Protein AF-0000000084684435 (afdb_homodimer)

InterPro domains:
  IPR021362 Protein of unknown function DUF2834 [PF11196] (11-107)

Foldseek 3Di:
DCPDLVVLLVVLVVQLVCQQVVVVVVVVVVCVVVVHDDPVVVVCVQPVDDVSVVVVVVQVVVLVVCLVVLVVVCVVLVPPPSVVLVVCCVPGRVSNSVSVSVSVVSVSCVVVVVD/DCPDLVVLLVVLVVQLVCQQVVVVVVVVVVCVVVVHDDPVVVVCVQPVDDVSVVVVVVQVVVLVVCLVVLVVVCVVLVPPPSVVLVVCCVPGRVSNSVSVSVSVVSVSCVVVVVD

Structure (mmCIF, N/CA/C/O backbone):
data_AF-0000000084684435-model_v1
#
loop_
_entity.id
_entity.type
_entity.pdbx_description
1 polymer 'DUF2834 domain-containing protein'
#
loop_
_atom_site.group_PDB
_atom_site.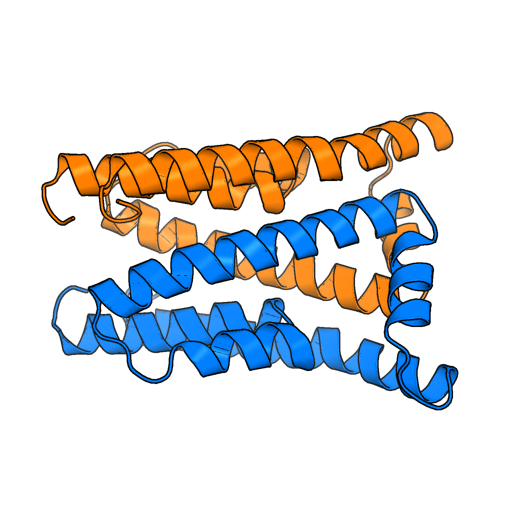id
_atom_site.type_symbol
_atom_site.label_atom_id
_atom_site.label_alt_id
_atom_site.label_comp_id
_atom_site.label_asym_id
_atom_site.label_entity_id
_atom_site.label_seq_id
_atom_site.pdbx_PDB_ins_code
_atom_site.Cartn_x
_atom_site.Cartn_y
_atom_site.Cartn_z
_atom_site.occupancy
_atom_site.B_iso_or_equiv
_atom_site.auth_seq_id
_atom_site.auth_comp_id
_atom_site.auth_asym_id
_atom_site.auth_atom_id
_atom_site.pdbx_PDB_model_num
ATOM 1 N N . MET A 1 1 ? -4.707 21.953 -12.039 1 43.91 1 MET A N 1
ATOM 2 C CA . MET A 1 1 ? -6.02 21.312 -12.062 1 43.91 1 MET A CA 1
ATOM 3 C C . MET A 1 1 ? -6.031 20.047 -11.211 1 43.91 1 MET A C 1
ATOM 5 O O . MET A 1 1 ? -7.031 19.75 -10.562 1 43.91 1 MET A O 1
ATOM 9 N N . LEU A 1 2 ? -5.02 19.047 -11.219 1 55.34 2 LEU A N 1
ATOM 10 C CA . LEU A 1 2 ? -4.809 18.062 -10.164 1 55.34 2 LEU A CA 1
ATOM 11 C C . LEU A 1 2 ? -4.641 18.75 -8.812 1 55.34 2 LEU A C 1
ATOM 13 O O . LEU A 1 2 ? -4.527 18.078 -7.785 1 55.34 2 LEU A O 1
ATOM 17 N N . ASN A 1 3 ? -4.922 20 -8.984 1 68.81 3 ASN A N 1
ATOM 18 C CA . ASN A 1 3 ? -4.484 20.781 -7.836 1 68.81 3 ASN A CA 1
ATOM 19 C C . ASN A 1 3 ? -5.637 21.062 -6.871 1 68.81 3 ASN A C 1
ATOM 21 O O . ASN A 1 3 ? -5.41 21.406 -5.711 1 68.81 3 ASN A O 1
ATOM 25 N N . SER A 1 4 ? -6.715 20.75 -7.305 1 85.38 4 SER A N 1
ATOM 26 C CA . SER A 1 4 ? -7.809 21.016 -6.379 1 85.38 4 SER A CA 1
ATOM 27 C C . SER A 1 4 ? -8.148 19.781 -5.555 1 85.38 4 SER A C 1
ATOM 29 O O . SER A 1 4 ? -7.871 18.656 -5.973 1 85.38 4 SER A O 1
ATOM 31 N N . SER A 1 5 ? -8.664 20 -4.43 1 92.12 5 SER A N 1
ATOM 32 C CA . SER A 1 5 ? -9.117 18.906 -3.562 1 92.12 5 SER A CA 1
ATOM 33 C C . SER A 1 5 ? -10.078 17.984 -4.293 1 92.12 5 SER A C 1
ATOM 35 O O . SER A 1 5 ? -10.023 16.766 -4.117 1 92.12 5 SER A O 1
ATOM 37 N N . LYS A 1 6 ? -10.883 18.531 -5.16 1 94.06 6 LYS A N 1
ATOM 38 C CA . LYS A 1 6 ? -11.844 17.734 -5.926 1 94.06 6 LYS A CA 1
ATOM 39 C C . LYS A 1 6 ? -11.133 16.797 -6.895 1 94.06 6 LYS A C 1
ATOM 41 O O . LYS A 1 6 ? -11.516 15.633 -7.039 1 94.06 6 LYS A O 1
ATOM 46 N N . SER A 1 7 ? -10.219 17.266 -7.57 1 96.25 7 SER A N 1
ATOM 47 C CA . SER A 1 7 ? -9.445 16.453 -8.5 1 96.25 7 SER A CA 1
ATOM 48 C C . SER A 1 7 ? -8.75 15.297 -7.785 1 96.25 7 SER A C 1
ATOM 50 O O . SER A 1 7 ? -8.727 14.172 -8.289 1 96.25 7 SER A O 1
ATOM 52 N N . ARG A 1 8 ? -8.18 15.586 -6.656 1 97 8 ARG A N 1
ATOM 53 C CA . ARG A 1 8 ? -7.516 14.547 -5.879 1 97 8 ARG A CA 1
ATOM 54 C C . ARG A 1 8 ? -8.516 13.477 -5.441 1 97 8 ARG A C 1
ATOM 56 O O . ARG A 1 8 ? -8.211 12.281 -5.484 1 97 8 ARG A O 1
ATOM 63 N N . GLN A 1 9 ? -9.68 13.859 -5.07 1 97.56 9 GLN A N 1
ATOM 64 C CA . GLN A 1 9 ? -10.727 12.922 -4.664 1 97.56 9 GLN A CA 1
ATOM 65 C C . GLN A 1 9 ? -11.133 12.016 -5.82 1 97.56 9 GLN A C 1
ATOM 67 O O . GLN A 1 9 ? -11.32 10.812 -5.633 1 97.56 9 GLN A O 1
ATOM 72 N N . ILE A 1 10 ? -11.289 12.578 -6.98 1 98.19 10 ILE A N 1
ATOM 73 C CA . ILE A 1 10 ? -11.664 11.812 -8.164 1 98.19 10 ILE A CA 1
ATOM 74 C C . ILE A 1 10 ? -10.578 10.789 -8.484 1 98.19 10 ILE A C 1
ATOM 76 O O . ILE A 1 10 ? -10.875 9.648 -8.828 1 98.19 10 ILE A O 1
ATOM 80 N N . ILE A 1 11 ? -9.344 11.203 -8.375 1 98.44 11 ILE A N 1
ATOM 81 C CA . ILE A 1 11 ? -8.211 10.32 -8.648 1 98.44 11 ILE A CA 1
ATOM 82 C C . ILE A 1 11 ? -8.234 9.133 -7.68 1 98.44 11 ILE A C 1
ATOM 84 O O . ILE A 1 11 ? -8.102 7.984 -8.094 1 98.44 11 ILE A O 1
ATOM 88 N N . TYR A 1 12 ? -8.438 9.367 -6.379 1 98.69 12 TYR A N 1
ATOM 89 C CA . TYR A 1 12 ? -8.492 8.289 -5.398 1 98.69 12 TYR A CA 1
ATOM 90 C C . TYR A 1 12 ? -9.695 7.391 -5.637 1 98.69 12 TYR A C 1
ATOM 92 O O . TYR A 1 12 ? -9.625 6.176 -5.445 1 98.69 12 TYR A O 1
ATOM 100 N N . ALA A 1 13 ? -10.836 7.988 -6.086 1 98.75 13 ALA A N 1
ATOM 101 C CA . ALA A 1 13 ? -12.016 7.195 -6.422 1 98.75 13 ALA A CA 1
ATOM 102 C C . ALA A 1 13 ? -11.734 6.262 -7.598 1 98.75 13 ALA A C 1
ATOM 104 O O . ALA A 1 13 ? -12.195 5.121 -7.613 1 98.75 13 ALA A O 1
ATOM 105 N N . LEU A 1 14 ? -11.031 6.742 -8.562 1 98.81 14 LEU A N 1
ATOM 106 C CA . LEU A 1 14 ? -10.68 5.934 -9.727 1 98.81 14 LEU A CA 1
ATOM 107 C C . LEU A 1 14 ? -9.758 4.785 -9.328 1 98.81 14 LEU A C 1
ATOM 109 O O . LEU A 1 14 ? -9.906 3.664 -9.82 1 98.81 14 LEU A O 1
ATOM 113 N N . PHE A 1 15 ? -8.789 5.039 -8.461 1 98.88 15 PHE A N 1
ATOM 114 C CA . PHE A 1 15 ? -7.922 3.971 -7.969 1 98.88 15 PHE A CA 1
ATOM 115 C C . PHE A 1 15 ? -8.727 2.947 -7.176 1 98.88 15 PHE A C 1
ATOM 117 O O . PHE A 1 15 ? -8.461 1.745 -7.258 1 98.88 15 PHE A O 1
ATOM 124 N N . ALA A 1 16 ? -9.719 3.441 -6.344 1 98.88 16 ALA A N 1
ATOM 125 C CA . ALA A 1 16 ? -10.57 2.529 -5.586 1 98.88 16 ALA A CA 1
ATOM 126 C C . ALA A 1 16 ? -11.352 1.606 -6.512 1 98.88 16 ALA A C 1
ATOM 128 O O . ALA A 1 16 ? -11.422 0.398 -6.281 1 98.88 16 ALA A O 1
ATOM 129 N N . LEU A 1 17 ? -11.883 2.197 -7.547 1 98.88 17 LEU A N 1
ATOM 130 C CA . LEU A 1 17 ? -12.633 1.429 -8.531 1 98.88 17 LEU A CA 1
ATOM 131 C C . LEU A 1 17 ? -11.734 0.408 -9.227 1 98.88 17 LEU A C 1
ATOM 133 O O . LEU A 1 17 ? -12.133 -0.747 -9.406 1 98.88 17 LEU A O 1
ATOM 137 N N . ALA A 1 18 ? -10.586 0.834 -9.656 1 98.88 18 ALA A N 1
ATOM 138 C CA . ALA A 1 18 ? -9.625 -0.079 -10.273 1 98.88 18 ALA A CA 1
ATOM 139 C C . ALA A 1 18 ? -9.242 -1.202 -9.32 1 98.88 18 ALA A C 1
ATOM 141 O O . ALA A 1 18 ? -9.188 -2.371 -9.711 1 98.88 18 ALA A O 1
ATOM 142 N N . GLY A 1 19 ? -8.984 -0.848 -8.055 1 98.81 19 GLY A N 1
ATOM 143 C CA . GLY A 1 19 ? -8.562 -1.821 -7.059 1 98.81 19 GLY A CA 1
ATOM 144 C C . GLY A 1 19 ? -9.586 -2.914 -6.824 1 98.81 19 GLY A C 1
ATOM 145 O O . GLY A 1 19 ? -9.25 -4.098 -6.812 1 98.81 19 GLY A O 1
ATOM 146 N N . VAL A 1 20 ? -10.812 -2.549 -6.656 1 98.69 20 VAL A N 1
ATOM 147 C CA . VAL A 1 20 ? -11.836 -3.539 -6.355 1 98.69 20 VAL A CA 1
ATOM 148 C C . VAL A 1 20 ? -12.125 -4.375 -7.602 1 98.69 20 VAL A C 1
ATOM 150 O O . VAL A 1 20 ? -12.305 -5.594 -7.512 1 98.69 20 VAL A O 1
ATOM 153 N N . THR A 1 21 ? -12.125 -3.812 -8.75 1 98.69 21 THR A N 1
ATOM 154 C CA . THR A 1 21 ? -12.484 -4.523 -9.977 1 98.69 21 THR A CA 1
ATOM 155 C C . THR A 1 21 ? -11.375 -5.496 -10.375 1 98.69 21 THR A C 1
ATOM 157 O O . THR A 1 21 ? -11.641 -6.668 -10.648 1 98.69 21 THR A O 1
ATOM 160 N N . LEU A 1 22 ? -10.141 -5.012 -10.398 1 98.56 22 LEU A N 1
ATOM 161 C CA . LEU A 1 22 ? -9.023 -5.809 -10.891 1 98.56 22 LEU A CA 1
ATOM 162 C C . LEU A 1 22 ? -8.719 -6.969 -9.945 1 98.56 22 LEU A C 1
ATO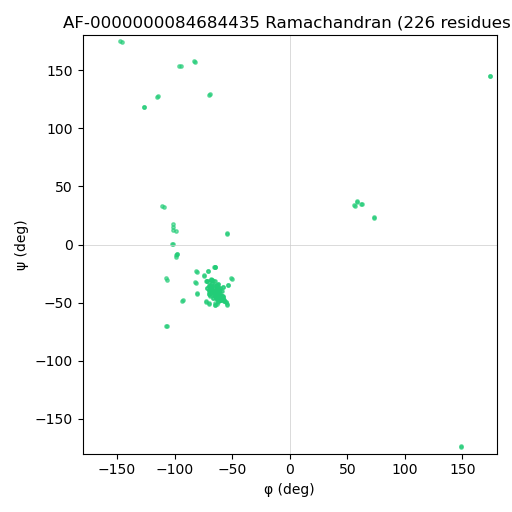M 164 O O . LEU A 1 22 ? -8.367 -8.062 -10.391 1 98.56 22 LEU A O 1
ATOM 168 N N . THR A 1 23 ? -8.828 -6.766 -8.664 1 98.56 23 THR A N 1
ATOM 169 C CA . THR A 1 23 ? -8.547 -7.828 -7.711 1 98.56 23 THR A CA 1
ATOM 170 C C . THR A 1 23 ? -9.734 -8.781 -7.586 1 98.56 23 THR A C 1
ATOM 172 O O . THR A 1 23 ? -9.555 -10 -7.555 1 98.56 23 THR A O 1
ATOM 175 N N . SER A 1 24 ? -10.977 -8.211 -7.547 1 98.19 24 SER A N 1
ATOM 176 C CA . SER A 1 24 ? -12.156 -9.039 -7.336 1 98.19 24 SER A CA 1
ATOM 177 C C . SER A 1 24 ? -12.414 -9.945 -8.539 1 98.19 24 SER A C 1
ATOM 179 O O . SER A 1 24 ? -12.93 -11.055 -8.383 1 98.19 24 SER A O 1
ATOM 181 N N . TYR A 1 25 ? -12.039 -9.484 -9.727 1 98.5 25 TYR A N 1
ATOM 182 C CA . TYR A 1 25 ? -12.172 -10.352 -10.891 1 98.5 25 TYR A CA 1
ATOM 183 C C . TYR A 1 25 ? -11.453 -11.672 -10.672 1 98.5 25 TYR A C 1
ATOM 185 O O . TYR A 1 25 ? -12.055 -12.742 -10.805 1 98.5 25 TYR A O 1
ATOM 193 N N . PHE A 1 26 ? -10.242 -11.656 -10.281 1 98.56 26 PHE A N 1
ATOM 194 C CA . PHE A 1 26 ? -9.445 -12.867 -10.109 1 98.56 26 PHE A CA 1
ATOM 195 C C . PHE A 1 26 ? -9.898 -13.648 -8.883 1 98.56 26 PHE A C 1
ATOM 197 O O . PHE A 1 26 ? -9.82 -14.875 -8.859 1 98.56 26 PHE A O 1
ATOM 204 N N . ASN A 1 27 ? -10.398 -12.93 -7.848 1 98.12 27 ASN A N 1
ATOM 205 C CA . ASN A 1 27 ? -10.914 -13.625 -6.676 1 98.12 27 ASN A CA 1
ATOM 206 C C . ASN A 1 27 ? -12.172 -14.422 -7.008 1 98.12 27 ASN A C 1
ATOM 208 O O . ASN A 1 27 ? -12.375 -15.516 -6.484 1 98.12 27 ASN A O 1
ATOM 212 N N . ILE A 1 28 ? -13 -13.836 -7.797 1 98 28 ILE A N 1
ATOM 213 C CA . ILE A 1 28 ? -14.203 -14.531 -8.234 1 98 28 ILE A CA 1
ATOM 214 C C . ILE A 1 28 ? -13.82 -15.75 -9.07 1 98 28 ILE A C 1
ATOM 216 O O . ILE A 1 28 ? -14.352 -16.844 -8.867 1 98 28 ILE A O 1
ATOM 220 N N . GLN A 1 29 ? -12.875 -15.586 -10.023 1 98.31 29 GLN A N 1
ATOM 221 C CA . GLN A 1 29 ? -12.398 -16.719 -10.82 1 98.31 29 GLN A CA 1
ATOM 222 C C . GLN A 1 29 ? -11.805 -17.797 -9.93 1 98.31 29 GLN A C 1
ATOM 224 O O . GLN A 1 29 ? -11.984 -19 -10.188 1 98.31 29 GLN A O 1
ATOM 229 N N . TYR A 1 30 ? -11.07 -17.375 -8.898 1 98 30 TYR A N 1
ATOM 230 C CA . TYR A 1 30 ? -10.5 -18.312 -7.938 1 98 30 TYR A CA 1
ATOM 231 C C . TYR A 1 30 ? -11.594 -19.141 -7.273 1 98 30 TYR A C 1
ATOM 233 O O . TYR A 1 30 ? -11.492 -20.375 -7.195 1 98 30 TYR A O 1
ATOM 241 N N . MET A 1 31 ? -12.633 -18.5 -6.836 1 97.88 31 MET A N 1
ATOM 242 C CA . MET A 1 31 ? -13.727 -19.172 -6.133 1 97.88 31 MET A CA 1
ATOM 243 C C . MET A 1 31 ? -14.477 -20.109 -7.07 1 97.88 31 MET A C 1
ATOM 245 O O . MET A 1 31 ? -14.898 -21.203 -6.664 1 97.88 31 MET A O 1
ATOM 249 N N . LEU A 1 32 ? -14.633 -19.672 -8.305 1 97.56 32 LEU A N 1
ATOM 250 C CA . LEU A 1 32 ? -15.312 -20.516 -9.289 1 97.56 32 LEU A CA 1
ATOM 251 C C . LEU A 1 32 ? -14.484 -21.766 -9.594 1 97.56 32 LEU A C 1
ATOM 253 O O . LEU A 1 32 ? -15.031 -22.859 -9.688 1 97.56 32 LEU A O 1
ATOM 257 N N . GLU A 1 33 ? -13.203 -21.531 -9.672 1 97.12 33 GLU A N 1
ATOM 258 C CA . GLU A 1 33 ? -12.289 -22.625 -9.977 1 97.12 33 GLU A CA 1
ATOM 259 C C . GLU A 1 33 ? -12.195 -23.609 -8.812 1 97.12 33 GLU A C 1
ATOM 261 O O . GLU A 1 33 ? -12.117 -24.812 -9.023 1 97.12 33 GLU A O 1
ATOM 266 N N . GLN A 1 34 ? -12.266 -23.062 -7.598 1 95.94 34 GLN A N 1
ATOM 267 C CA . GLN A 1 34 ? -12.016 -23.891 -6.414 1 95.94 34 GLN A CA 1
ATOM 268 C C . GLN A 1 34 ? -13.32 -24.375 -5.793 1 95.94 34 GLN A C 1
ATOM 270 O O . GLN A 1 34 ? -13.312 -25.281 -4.957 1 95.94 34 GLN A O 1
ATOM 275 N N . GLY A 1 35 ? -14.5 -23.922 -6.219 1 95.94 35 GLY A N 1
ATOM 276 C CA . GLY A 1 35 ? -15.789 -24.266 -5.648 1 95.94 35 GLY A CA 1
ATOM 277 C C . GLY A 1 35 ? -16.047 -23.609 -4.305 1 95.94 35 GLY A C 1
ATOM 278 O O . GLY A 1 35 ? -16.719 -24.172 -3.447 1 95.94 35 GLY A O 1
ATOM 279 N N . GLY A 1 36 ? -15.367 -22.547 -4.109 1 96.19 36 GLY A N 1
ATOM 280 C CA . GLY A 1 36 ? -15.453 -21.828 -2.85 1 96.19 36 GLY A CA 1
ATOM 281 C C . GLY A 1 36 ? -14.156 -21.125 -2.477 1 96.19 36 GLY A C 1
ATOM 282 O O . GLY A 1 36 ? -13.258 -20.984 -3.305 1 96.19 36 GLY A O 1
ATOM 283 N N . PHE A 1 37 ? -14.234 -20.594 -1.26 1 94.38 37 PHE A N 1
ATOM 284 C CA . PHE A 1 37 ? -13.039 -19.891 -0.804 1 94.38 37 PHE A CA 1
ATOM 285 C C . PHE A 1 37 ? -12.422 -20.594 0.395 1 94.38 37 PHE A C 1
ATOM 287 O O . PHE A 1 37 ? -13.117 -20.922 1.36 1 94.38 37 PHE A O 1
ATOM 294 N N . SER A 1 38 ? -11.156 -20.875 0.258 1 96.31 38 SER A N 1
ATOM 295 C CA . SER A 1 38 ? -10.305 -21.406 1.32 1 96.31 38 SER A CA 1
ATOM 296 C C . SER A 1 38 ? -9.055 -20.547 1.504 1 96.31 38 SER A C 1
ATOM 298 O O . SER A 1 38 ? -8.211 -20.469 0.608 1 96.31 38 SER A O 1
ATOM 300 N N . LEU A 1 39 ? -8.961 -20.016 2.67 1 95.31 39 LEU A N 1
ATOM 301 C CA . LEU A 1 39 ? -7.836 -19.125 2.936 1 95.31 39 LEU A CA 1
ATOM 302 C C . LEU A 1 39 ? -6.512 -19.891 2.854 1 95.31 39 LEU A C 1
ATOM 304 O O . LEU A 1 39 ? -5.539 -19.375 2.289 1 95.31 39 LEU A O 1
ATOM 308 N N . SER A 1 40 ? -6.477 -21.078 3.436 1 97.06 40 SER A N 1
ATOM 309 C CA . SER A 1 40 ? -5.25 -21.875 3.432 1 97.06 40 SER A CA 1
ATOM 310 C C . SER A 1 40 ? -4.816 -22.203 2.012 1 97.06 40 SER A C 1
ATOM 312 O O . SER A 1 40 ? -3.633 -22.125 1.682 1 97.06 40 SER A O 1
ATOM 314 N N . HIS A 1 41 ? -5.738 -22.594 1.151 1 97.81 41 HIS A N 1
ATOM 315 C CA . HIS A 1 41 ? -5.414 -22.922 -0.234 1 97.81 41 HIS A CA 1
ATOM 316 C C . HIS A 1 41 ? -5.02 -21.672 -1.012 1 97.81 41 HIS A C 1
ATOM 318 O O . HIS A 1 41 ? -4.137 -21.719 -1.872 1 97.81 41 HIS A O 1
ATOM 324 N N . PHE A 1 42 ? -5.699 -20.609 -0.726 1 98.25 42 PHE A N 1
ATOM 325 C CA . PHE A 1 42 ? -5.355 -19.328 -1.342 1 98.25 42 PHE A CA 1
ATOM 326 C C . PHE A 1 42 ? -3.902 -18.969 -1.055 1 98.25 42 PHE A C 1
ATOM 328 O O . PHE A 1 42 ? -3.158 -18.594 -1.964 1 98.25 42 PHE A O 1
ATOM 335 N N . ILE A 1 43 ? -3.496 -19.078 0.153 1 98 43 ILE A N 1
ATOM 336 C CA . ILE A 1 43 ? -2.139 -18.734 0.571 1 98 43 ILE A CA 1
ATOM 337 C C . ILE A 1 43 ? -1.143 -19.672 -0.119 1 98 43 ILE A C 1
ATOM 339 O O . ILE A 1 43 ? -0.089 -19.234 -0.583 1 98 43 ILE A O 1
ATOM 343 N N . HIS A 1 44 ? -1.481 -20.922 -0.177 1 98.31 44 HIS A N 1
ATOM 344 C CA . HIS A 1 44 ? -0.622 -21.875 -0.863 1 98.31 44 HIS A CA 1
ATOM 345 C C . HIS A 1 44 ? -0.415 -21.484 -2.322 1 98.31 44 HIS A C 1
ATOM 347 O O . HIS A 1 44 ? 0.714 -21.484 -2.818 1 98.31 44 HIS A O 1
ATOM 353 N N . GLN A 1 45 ? -1.504 -21.109 -2.99 1 98.44 45 GLN A N 1
ATOM 354 C CA . GLN A 1 45 ? -1.437 -20.719 -4.395 1 98.44 45 GLN A CA 1
ATOM 355 C C . GLN A 1 45 ? -0.676 -19.406 -4.566 1 98.44 45 GLN A C 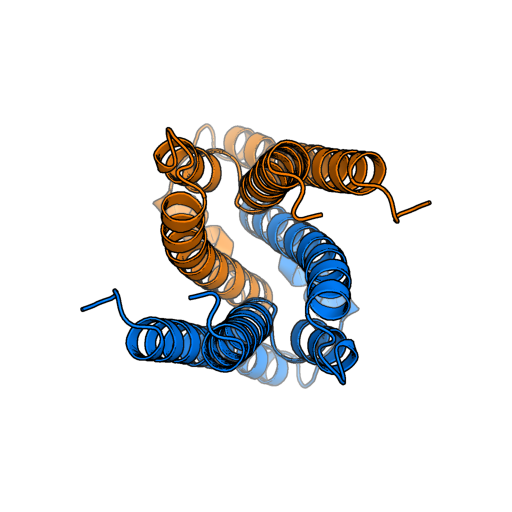1
ATOM 357 O O . GLN A 1 45 ? 0.009 -19.203 -5.57 1 98.44 45 GLN A O 1
ATOM 362 N N . ALA A 1 46 ? -0.742 -18.578 -3.598 1 98.56 46 ALA A N 1
ATOM 363 C CA . ALA A 1 46 ? -0.052 -17.281 -3.633 1 98.56 46 ALA A CA 1
ATOM 364 C C . ALA A 1 46 ? 1.457 -17.469 -3.502 1 98.56 46 ALA A C 1
ATOM 366 O O . ALA A 1 46 ? 2.232 -16.625 -3.959 1 98.56 46 ALA A O 1
ATOM 367 N N . TYR A 1 47 ? 1.852 -18.609 -2.922 1 98.75 47 TYR A N 1
ATOM 368 C CA . TYR A 1 47 ? 3.262 -18.859 -2.654 1 98.75 47 TYR A CA 1
ATOM 369 C C . TYR A 1 47 ? 3.795 -19.969 -3.562 1 98.75 47 TYR A C 1
ATOM 371 O O . TYR A 1 47 ? 4.75 -20.656 -3.207 1 98.75 47 TYR A O 1
ATOM 379 N N . ILE A 1 48 ? 3.271 -20.031 -4.746 1 98.5 48 ILE A N 1
ATOM 380 C CA . ILE A 1 48 ? 3.52 -21.203 -5.586 1 98.5 48 ILE A CA 1
ATOM 381 C C . ILE A 1 48 ? 4.875 -21.062 -6.273 1 98.5 48 ILE A C 1
ATOM 383 O O . ILE A 1 48 ? 5.453 -22.047 -6.727 1 98.5 48 ILE A O 1
ATOM 387 N N . ASN A 1 49 ? 5.461 -19.875 -6.457 1 98.69 49 ASN A N 1
ATOM 388 C CA . ASN A 1 49 ? 6.789 -19.609 -6.996 1 98.69 49 ASN A CA 1
ATOM 389 C C . ASN A 1 49 ? 7.414 -18.375 -6.359 1 98.69 49 ASN A C 1
ATOM 391 O O . ASN A 1 49 ? 6.785 -17.719 -5.527 1 98.69 49 ASN A O 1
ATOM 395 N N . ASN A 1 50 ? 8.617 -18.109 -6.684 1 98.62 50 ASN A N 1
ATOM 396 C CA . ASN A 1 50 ? 9.344 -17.031 -6.012 1 98.62 50 ASN A CA 1
ATOM 397 C C . ASN A 1 50 ? 8.773 -15.664 -6.363 1 98.62 50 ASN A C 1
ATOM 399 O O . ASN A 1 50 ? 8.695 -14.781 -5.504 1 98.62 50 ASN A O 1
ATOM 403 N N . ALA A 1 51 ? 8.344 -15.445 -7.617 1 98.44 51 ALA A N 1
ATOM 404 C CA . ALA A 1 51 ? 7.777 -14.164 -8.031 1 98.44 51 ALA A CA 1
ATOM 405 C C . ALA A 1 51 ? 6.492 -13.859 -7.266 1 98.44 51 ALA A C 1
ATOM 407 O O . ALA A 1 51 ? 6.363 -12.797 -6.656 1 98.44 51 ALA A O 1
ATOM 408 N N . SER A 1 52 ? 5.559 -14.852 -7.273 1 98.75 52 SER A N 1
ATOM 409 C CA . SER A 1 52 ? 4.289 -14.656 -6.582 1 98.75 52 SER A CA 1
ATOM 410 C C . SER A 1 52 ? 4.488 -14.594 -5.07 1 98.75 52 SER A C 1
ATOM 412 O O . SER A 1 52 ? 3.766 -13.875 -4.375 1 98.75 52 SER A O 1
ATOM 414 N N . SER A 1 53 ? 5.496 -15.273 -4.496 1 98.88 53 SER A N 1
ATOM 415 C CA . SER A 1 53 ? 5.809 -15.195 -3.072 1 98.88 53 SER A CA 1
ATOM 416 C C . SER A 1 53 ? 6.293 -13.805 -2.686 1 98.88 53 SER A C 1
ATOM 418 O O . SER A 1 53 ? 5.934 -13.289 -1.627 1 98.88 53 SER A O 1
ATOM 420 N N . SER A 1 54 ? 7.168 -13.234 -3.527 1 98.75 54 SER A N 1
ATOM 421 C CA . SER A 1 54 ? 7.656 -11.883 -3.287 1 98.75 54 SER A CA 1
ATOM 422 C C . SER A 1 54 ? 6.504 -10.883 -3.242 1 98.75 54 SER A C 1
ATOM 424 O O . SER A 1 54 ? 6.418 -10.062 -2.32 1 98.75 54 SER A O 1
ATOM 426 N N . LEU A 1 55 ? 5.574 -10.961 -4.195 1 98.75 55 LEU A N 1
ATOM 427 C CA . LEU A 1 55 ? 4.445 -10.039 -4.277 1 98.75 55 LEU A CA 1
ATOM 428 C C . LEU A 1 55 ? 3.467 -10.273 -3.133 1 98.75 55 LEU A C 1
ATOM 430 O O . LEU A 1 55 ? 2.861 -9.32 -2.625 1 98.75 55 LEU A O 1
ATOM 434 N N . THR A 1 56 ? 3.312 -11.523 -2.727 1 98.81 56 THR A N 1
ATOM 435 C CA . THR A 1 56 ? 2.475 -11.844 -1.576 1 98.81 56 THR A CA 1
ATOM 436 C C . THR A 1 56 ? 3.016 -11.18 -0.313 1 98.81 56 THR A C 1
ATOM 438 O O . THR A 1 56 ? 2.268 -10.539 0.427 1 98.81 56 THR A O 1
ATOM 441 N N . ASN A 1 57 ? 4.336 -11.328 -0.094 1 98.81 57 ASN A N 1
ATOM 442 C CA . ASN A 1 57 ? 4.945 -10.695 1.07 1 98.81 57 ASN A CA 1
ATOM 443 C C . ASN A 1 57 ? 4.855 -9.172 0.992 1 98.81 57 ASN A C 1
ATOM 445 O O . ASN A 1 57 ? 4.703 -8.5 2.014 1 98.81 57 ASN A O 1
ATOM 449 N N . ASP A 1 58 ? 5.035 -8.68 -0.214 1 98.88 58 ASP A N 1
ATOM 450 C CA . ASP A 1 58 ? 4.891 -7.246 -0.424 1 98.88 58 ASP A CA 1
ATOM 451 C C . ASP A 1 58 ? 3.523 -6.758 0.049 1 98.88 58 ASP A C 1
ATOM 453 O O . ASP A 1 58 ? 3.434 -5.82 0.847 1 98.88 58 ASP A O 1
ATOM 457 N N . VAL A 1 59 ? 2.445 -7.414 -0.345 1 98.69 59 VAL A N 1
ATOM 458 C CA . VAL A 1 59 ? 1.08 -7.031 -0 1 98.69 59 VAL A CA 1
ATOM 459 C C . VAL A 1 59 ? 0.876 -7.152 1.509 1 98.69 59 VAL A C 1
ATOM 461 O O . VAL A 1 59 ? 0.257 -6.281 2.129 1 98.69 59 VAL A O 1
ATOM 464 N N . LEU A 1 60 ? 1.413 -8.18 2.096 1 98.56 60 LEU A N 1
ATOM 465 C CA . LEU A 1 60 ? 1.231 -8.422 3.521 1 98.56 60 LEU A CA 1
ATOM 466 C C . LEU A 1 60 ? 1.868 -7.305 4.348 1 98.56 60 LEU A C 1
ATOM 468 O O . LEU A 1 60 ? 1.275 -6.828 5.316 1 98.56 60 LEU A O 1
ATOM 472 N N . VAL A 1 61 ? 3.045 -6.895 3.969 1 98.81 61 VAL A N 1
ATOM 473 C CA . VAL A 1 61 ? 3.746 -5.848 4.703 1 98.81 61 VAL A CA 1
ATOM 474 C C . VAL A 1 61 ? 3.035 -4.508 4.504 1 98.81 61 VAL A C 1
ATOM 476 O O . VAL A 1 61 ? 2.865 -3.742 5.453 1 98.81 61 VAL A O 1
ATOM 479 N N . ILE A 1 62 ? 2.602 -4.25 3.268 1 98.75 62 ILE A N 1
ATOM 480 C CA . ILE A 1 62 ? 1.871 -3.02 2.984 1 98.75 62 ILE A CA 1
ATOM 481 C C . ILE A 1 62 ? 0.571 -2.994 3.785 1 98.75 62 ILE A C 1
ATOM 483 O O . ILE A 1 62 ? 0.168 -1.944 4.293 1 98.75 62 ILE A O 1
ATOM 487 N N . TRP A 1 63 ? -0.058 -4.18 3.848 1 98.75 63 TRP A N 1
ATOM 488 C CA . TRP A 1 63 ? -1.275 -4.301 4.645 1 98.75 63 TRP A CA 1
ATOM 489 C C . TRP A 1 63 ? -1.021 -3.895 6.09 1 98.75 63 TRP A C 1
ATOM 491 O O . TRP A 1 63 ? -1.754 -3.074 6.648 1 98.75 63 TRP A O 1
ATOM 501 N N . GLY A 1 64 ? 0.017 -4.375 6.75 1 98.69 64 GLY A N 1
ATOM 502 C CA . GLY A 1 64 ? 0.35 -4.02 8.117 1 98.69 64 GLY A CA 1
ATOM 503 C C . GLY A 1 64 ? 0.692 -2.553 8.289 1 98.69 64 GLY A C 1
ATOM 504 O O . GLY A 1 64 ? 0.21 -1.899 9.219 1 98.69 64 GLY A O 1
ATOM 505 N N . ALA A 1 65 ? 1.512 -2.029 7.41 1 98.69 65 ALA A N 1
ATOM 506 C CA . ALA A 1 65 ? 1.914 -0.627 7.473 1 98.69 65 ALA A CA 1
ATOM 507 C C . ALA A 1 65 ? 0.709 0.296 7.316 1 98.69 65 ALA A C 1
ATOM 509 O O . ALA A 1 65 ? 0.604 1.312 8.008 1 98.69 65 ALA A O 1
ATOM 510 N N . PHE A 1 66 ? -0.217 -0.089 6.391 1 98.69 66 PHE A N 1
ATOM 511 C CA . PHE A 1 66 ? -1.415 0.712 6.172 1 98.69 66 PHE A CA 1
ATOM 512 C C . PHE A 1 66 ? -2.301 0.713 7.41 1 98.69 66 PHE A C 1
ATOM 514 O O . PHE A 1 66 ? -2.834 1.755 7.797 1 98.69 66 PHE A O 1
ATOM 521 N N . ILE A 1 67 ? -2.439 -0.434 8.047 1 98.62 67 ILE A N 1
ATOM 522 C CA . ILE A 1 67 ? -3.291 -0.524 9.234 1 98.62 67 ILE A CA 1
ATOM 523 C C . ILE A 1 67 ? -2.742 0.382 10.336 1 98.62 67 ILE A C 1
ATOM 525 O O . ILE A 1 67 ? -3.488 1.15 10.945 1 98.62 67 ILE A O 1
ATOM 529 N N . VAL A 1 68 ? -1.48 0.366 10.523 1 97.81 68 VAL A N 1
ATOM 530 C CA . VAL A 1 68 ? -0.868 1.175 11.57 1 97.81 68 VAL A CA 1
ATOM 531 C C . VAL A 1 68 ? -0.945 2.652 11.195 1 97.81 68 VAL A C 1
ATOM 533 O O . VAL A 1 68 ? -1.396 3.479 11.992 1 97.81 68 VAL A O 1
ATOM 536 N N . TRP A 1 69 ? -0.509 2.969 10 1 97.88 69 TRP A N 1
ATOM 537 C CA . TRP A 1 69 ? -0.492 4.367 9.586 1 97.88 69 TRP A CA 1
ATOM 538 C C . TRP A 1 69 ? -1.898 4.957 9.602 1 97.88 69 TRP A C 1
ATOM 540 O O . TRP A 1 69 ? -2.1 6.086 10.062 1 97.88 69 TRP A O 1
ATOM 550 N N . SER A 1 70 ? -2.898 4.219 9.008 1 97.69 70 SER A N 1
ATOM 551 C CA . SER A 1 70 ? -4.25 4.758 8.914 1 97.69 70 SER A CA 1
ATOM 552 C C . SER A 1 70 ? -4.871 4.926 10.297 1 97.69 70 SER A C 1
ATOM 554 O O . SER A 1 70 ? -5.684 5.828 10.516 1 97.69 70 SER A O 1
ATOM 556 N N . PHE A 1 71 ? -4.504 4.07 11.25 1 97.19 71 PHE A N 1
ATOM 557 C CA . PHE A 1 71 ? -4.973 4.223 12.625 1 97.19 71 PHE A CA 1
ATOM 558 C C . PHE A 1 71 ? -4.484 5.539 13.219 1 97.19 71 PHE A C 1
ATOM 560 O O . PHE A 1 71 ? -5.27 6.293 13.797 1 97.19 71 PHE A O 1
ATOM 567 N N . ILE A 1 72 ? -3.23 5.797 13.086 1 95.12 72 ILE A N 1
ATOM 568 C CA . ILE A 1 72 ? -2.602 7.004 13.609 1 95.12 72 ILE A CA 1
ATOM 569 C C . ILE A 1 72 ? -3.211 8.234 12.945 1 95.12 72 ILE A C 1
ATOM 571 O O . ILE A 1 72 ? -3.561 9.211 13.617 1 95.12 72 ILE A O 1
ATOM 575 N N . GLU A 1 73 ? -3.367 8.141 11.625 1 94.12 73 GLU A N 1
ATOM 576 C CA . GLU A 1 73 ? -3.926 9.258 10.867 1 94.12 73 GLU A CA 1
ATOM 577 C C . GLU A 1 73 ? -5.391 9.492 11.227 1 94.12 73 GLU A C 1
ATOM 579 O O . GLU A 1 73 ? -5.84 10.633 11.312 1 94.12 73 GLU A O 1
ATOM 584 N N . ALA A 1 74 ? -6.141 8.383 11.383 1 95.06 74 ALA A N 1
ATOM 585 C CA . ALA A 1 74 ? -7.551 8.484 11.75 1 95.06 74 ALA A CA 1
ATOM 586 C C . ALA A 1 74 ? -7.723 9.172 13.102 1 95.06 74 ALA A C 1
ATOM 588 O O . ALA A 1 74 ? -8.648 9.961 13.289 1 95.06 74 ALA A O 1
ATOM 589 N N . ARG A 1 75 ? -6.844 8.906 14 1 92.06 75 ARG A N 1
ATOM 590 C CA . ARG A 1 75 ? -6.887 9.547 15.305 1 92.06 75 ARG A CA 1
ATOM 591 C C . ARG A 1 75 ? -6.523 11.023 15.203 1 92.06 75 ARG A C 1
ATOM 593 O O . ARG A 1 75 ? -7.137 11.859 15.867 1 92.06 75 ARG A O 1
ATOM 600 N N . ARG A 1 76 ? -5.559 11.281 14.375 1 88.19 76 ARG A N 1
ATOM 601 C CA . ARG A 1 76 ? -5.125 12.664 14.188 1 88.19 76 ARG A CA 1
ATOM 602 C C . ARG A 1 76 ? -6.254 13.516 13.617 1 88.19 76 ARG A C 1
ATOM 604 O O . ARG A 1 76 ? -6.434 14.664 14.031 1 88.19 76 ARG A O 1
ATOM 611 N N . LEU A 1 77 ? -7.039 12.977 12.758 1 90.81 77 LEU A N 1
ATOM 612 C CA . LEU A 1 77 ? -8.07 13.734 12.055 1 90.81 77 LEU A CA 1
ATOM 613 C C . LEU A 1 77 ? -9.445 13.477 12.656 1 90.81 77 LEU A C 1
ATOM 615 O O . LEU A 1 77 ? -10.453 13.945 12.133 1 90.81 77 LEU A O 1
ATOM 619 N N . SER A 1 78 ? -9.492 12.594 13.758 1 91.31 78 SER A N 1
ATOM 620 C CA . SER A 1 78 ? -10.734 12.227 14.43 1 91.31 78 SER A CA 1
ATOM 621 C C . SER A 1 78 ? -11.719 11.586 13.453 1 91.31 78 SER A C 1
ATOM 623 O O . SER A 1 78 ? -12.898 11.945 13.43 1 91.31 78 SER A O 1
ATOM 625 N N . MET A 1 79 ? -11.141 10.859 12.609 1 91.12 79 MET A N 1
ATOM 626 C CA . MET A 1 79 ? -11.961 10.086 11.68 1 91.12 79 MET A CA 1
ATOM 627 C C . MET A 1 79 ? -12.703 8.969 12.406 1 91.12 79 MET A C 1
ATOM 629 O O . MET A 1 79 ? -12.094 8.195 13.148 1 91.12 79 MET A O 1
ATOM 633 N N . ALA A 1 80 ? -14.016 8.883 12.195 1 90.31 80 ALA A N 1
ATOM 634 C CA . ALA A 1 80 ? -14.828 7.84 12.82 1 90.31 80 ALA A CA 1
ATOM 635 C C . ALA A 1 80 ? -14.766 6.543 12.023 1 90.31 80 ALA A C 1
ATOM 637 O O . ALA A 1 80 ? -14.367 6.547 10.852 1 90.31 80 ALA A O 1
ATOM 638 N N . ARG A 1 81 ? -15.047 5.41 12.617 1 95.44 81 ARG A N 1
ATOM 639 C CA . ARG A 1 81 ? -15.258 4.094 12.016 1 95.44 81 ARG A CA 1
ATOM 640 C C . ARG A 1 81 ? -14 3.615 11.297 1 95.44 81 ARG A C 1
ATOM 642 O O . ARG A 1 81 ? -14.062 3.154 10.156 1 95.44 81 ARG A O 1
ATOM 649 N N . TRP A 1 82 ? -12.836 3.877 11.734 1 96.44 82 TRP A N 1
ATOM 650 C CA . TRP A 1 82 ? -11.555 3.43 11.188 1 96.44 82 TRP A CA 1
ATOM 651 C C . TRP A 1 82 ? -11.547 1.92 10.977 1 96.44 82 TRP A C 1
ATOM 653 O O . TRP A 1 82 ? -10.875 1.415 10.078 1 96.44 82 TRP A O 1
ATOM 663 N N . TRP A 1 83 ? -12.359 1.134 11.828 1 96 83 TRP A N 1
ATOM 664 C CA . TRP A 1 83 ? -12.352 -0.325 11.797 1 96 83 TRP A CA 1
ATOM 665 C C . TRP A 1 83 ? -12.898 -0.84 10.469 1 96 83 TRP A C 1
ATOM 667 O O . TRP A 1 83 ? -12.672 -1.996 10.102 1 96 83 TRP A O 1
ATOM 677 N N . VAL A 1 84 ? -13.617 -0.063 9.719 1 97.75 84 VAL A N 1
ATOM 678 C CA . VAL A 1 84 ? -14.164 -0.44 8.422 1 97.75 84 VAL A CA 1
ATOM 679 C C . VAL A 1 84 ? -13.031 -0.758 7.453 1 97.75 84 VAL A C 1
ATOM 681 O O . VAL A 1 84 ? -13.148 -1.662 6.621 1 97.75 84 VAL A O 1
ATOM 684 N N . TYR A 1 85 ? -11.914 -0.074 7.551 1 97.94 85 TYR A N 1
ATOM 685 C CA . TYR A 1 85 ? -10.805 -0.255 6.617 1 97.94 85 TYR A CA 1
ATOM 686 C C . TYR A 1 85 ? -10.07 -1.563 6.891 1 97.94 85 TYR A C 1
ATOM 688 O O . TYR A 1 85 ? -9.469 -2.146 5.984 1 97.94 85 TYR A O 1
ATOM 696 N N . ILE A 1 86 ? -10.102 -2.078 8.133 1 97.62 86 ILE A N 1
ATOM 697 C CA . ILE A 1 86 ? -9.578 -3.4 8.445 1 97.62 86 ILE A CA 1
ATOM 698 C C . ILE A 1 86 ? -10.367 -4.465 7.691 1 97.62 86 ILE A C 1
ATOM 700 O O . ILE A 1 86 ? -9.781 -5.363 7.078 1 97.62 86 ILE A O 1
ATOM 704 N N . LEU A 1 87 ? -11.68 -4.293 7.68 1 97.25 87 LEU A N 1
ATOM 705 C CA . LEU A 1 87 ? -12.555 -5.238 7 1 97.25 87 LEU A CA 1
ATOM 706 C C . LEU A 1 87 ? -12.375 -5.16 5.488 1 97.25 87 LEU A C 1
ATOM 708 O O . LEU A 1 87 ? -12.312 -6.188 4.812 1 97.25 87 LEU A O 1
ATOM 712 N N . LEU A 1 88 ? -12.305 -3.98 4.953 1 98.12 88 LEU A N 1
ATOM 713 C CA . LEU A 1 88 ? -12.18 -3.785 3.512 1 98.12 88 LEU A CA 1
ATOM 714 C C . LEU A 1 88 ? -10.875 -4.391 2.992 1 98.12 88 LEU A C 1
ATOM 716 O O . LEU A 1 88 ? -10.859 -5.02 1.932 1 98.12 88 LEU A O 1
ATOM 720 N N . THR A 1 89 ? -9.742 -4.184 3.773 1 98.31 89 THR A N 1
ATOM 721 C CA . THR A 1 89 ? -8.461 -4.727 3.332 1 98.31 89 THR A CA 1
ATOM 722 C C . THR A 1 89 ? -8.477 -6.254 3.377 1 98.31 89 THR A C 1
ATOM 724 O O . THR A 1 89 ? -7.93 -6.914 2.492 1 98.31 89 THR A O 1
ATOM 727 N N . ALA A 1 90 ? -9.188 -6.859 4.328 1 95.25 90 ALA A N 1
ATOM 728 C CA . ALA A 1 90 ? -9.18 -8.305 4.547 1 95.25 90 ALA A CA 1
ATOM 729 C C . ALA A 1 90 ? -10.133 -9.008 3.58 1 95.25 90 ALA A C 1
ATOM 731 O O . ALA A 1 90 ? -9.844 -10.109 3.111 1 95.25 90 ALA A O 1
ATOM 732 N N . THR A 1 91 ? -11.242 -8.328 3.203 1 95.31 91 THR A N 1
ATOM 733 C CA . THR A 1 91 ? -12.297 -9.039 2.488 1 95.31 91 THR A CA 1
ATOM 734 C C . THR A 1 91 ? -12.328 -8.625 1.02 1 95.31 91 THR A C 1
ATOM 736 O O . THR A 1 91 ? -12.805 -9.375 0.168 1 95.31 91 THR A O 1
ATOM 739 N N . VAL A 1 92 ? -11.945 -7.4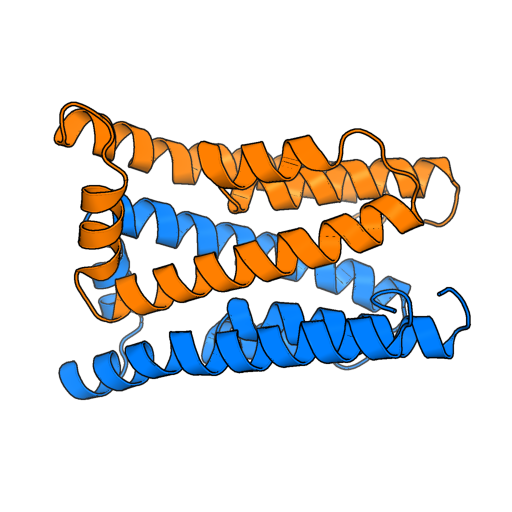45 0.692 1 97 92 VAL A N 1
ATOM 740 C CA . VAL A 1 92 ? -12.008 -6.945 -0.676 1 97 92 VAL A CA 1
ATOM 741 C C . VAL A 1 92 ? -10.594 -6.867 -1.262 1 97 92 VAL A C 1
ATOM 743 O O . VAL A 1 92 ? -10.211 -7.703 -2.082 1 97 92 VAL A O 1
ATOM 746 N N . ALA A 1 93 ? -9.742 -5.949 -0.814 1 98.44 93 ALA A N 1
ATOM 747 C CA . ALA A 1 93 ? -8.367 -5.789 -1.276 1 98.44 93 ALA A CA 1
ATOM 748 C C . ALA A 1 93 ? -7.723 -4.551 -0.659 1 98.44 93 ALA A C 1
ATOM 750 O O . ALA A 1 93 ? -8.398 -3.559 -0.391 1 98.44 93 ALA A O 1
ATOM 751 N N . VAL A 1 94 ? -6.473 -4.613 -0.374 1 98.75 94 VAL A N 1
ATOM 752 C CA . VAL A 1 94 ? -5.73 -3.432 0.05 1 98.75 94 VAL A CA 1
ATOM 753 C C . VAL A 1 94 ? -5.828 -2.348 -1.02 1 98.75 94 VAL A C 1
ATOM 755 O O . VAL A 1 94 ? -6.016 -1.17 -0.704 1 98.75 94 VAL A O 1
ATOM 758 N N . ALA A 1 95 ? -5.82 -2.787 -2.279 1 98.81 95 ALA A N 1
ATOM 759 C CA . ALA A 1 95 ? -5.852 -1.9 -3.439 1 98.81 95 ALA A CA 1
ATOM 760 C C . ALA A 1 95 ? -7.168 -1.126 -3.504 1 98.81 95 ALA A C 1
ATOM 762 O O . ALA A 1 95 ? -7.25 -0.09 -4.168 1 98.81 95 ALA A O 1
ATOM 763 N N . PHE A 1 96 ? -8.156 -1.547 -2.863 1 98.88 96 PHE A N 1
ATOM 764 C CA . PHE A 1 96 ? -9.43 -0.852 -2.758 1 98.88 96 PHE A CA 1
ATOM 765 C C . PHE A 1 96 ? -9.469 0.024 -1.511 1 98.88 96 PHE A C 1
ATOM 767 O O . PHE A 1 96 ? -9.789 1.213 -1.591 1 98.88 96 PHE A O 1
ATOM 774 N N . ALA A 1 97 ? -9.102 -0.509 -0.36 1 98.81 97 ALA A N 1
ATOM 775 C CA . ALA A 1 97 ? -9.25 0.125 0.947 1 98.81 97 ALA A CA 1
ATOM 776 C C . ALA A 1 97 ? -8.359 1.357 1.063 1 98.81 97 ALA A C 1
ATOM 778 O O . ALA A 1 97 ? -8.773 2.383 1.608 1 98.81 97 ALA A O 1
ATOM 779 N N . VAL A 1 98 ? -7.137 1.266 0.53 1 98.81 98 VAL A N 1
ATOM 780 C CA . VAL A 1 98 ? -6.18 2.357 0.672 1 98.81 98 VAL A CA 1
ATOM 781 C C . VAL A 1 98 ? -6.695 3.596 -0.059 1 98.81 98 VAL A C 1
ATOM 783 O O . VAL A 1 98 ? -6.832 4.664 0.539 1 98.81 98 VAL A O 1
ATOM 786 N N . PRO A 1 99 ? -7.059 3.463 -1.318 1 98.88 99 PRO A N 1
ATOM 787 C CA . PRO A 1 99 ? -7.574 4.648 -2.004 1 98.88 99 PRO A CA 1
ATOM 788 C C . PRO A 1 99 ? -8.867 5.176 -1.385 1 98.88 99 PRO A C 1
ATOM 790 O O . PRO A 1 99 ? -9.117 6.383 -1.398 1 98.88 99 PRO A O 1
ATOM 793 N N . VAL A 1 100 ? -9.734 4.301 -0.876 1 98.75 100 VAL A N 1
ATOM 794 C CA . VAL A 1 100 ? -10.945 4.758 -0.197 1 98.75 100 VAL A CA 1
ATOM 795 C C . VAL A 1 100 ? -10.562 5.59 1.025 1 98.75 100 VAL A C 1
ATOM 797 O O . VAL A 1 100 ? -11.148 6.648 1.271 1 98.75 100 VAL A O 1
ATOM 800 N N . PHE A 1 101 ? -9.609 5.117 1.816 1 98.69 101 PHE A N 1
ATOM 801 C CA . PHE A 1 101 ? -9.133 5.863 2.977 1 98.69 101 PHE A CA 1
ATOM 802 C C . PHE A 1 101 ? -8.602 7.227 2.561 1 98.69 101 PHE A C 1
ATOM 804 O O . PHE A 1 101 ? -8.891 8.234 3.201 1 98.69 101 PHE A O 1
ATOM 811 N N . LEU A 1 102 ? -7.793 7.27 1.476 1 98.12 102 LEU A N 1
ATOM 812 C CA . LEU A 1 102 ? -7.215 8.523 1.002 1 98.12 102 LEU A CA 1
ATOM 813 C C . LEU A 1 102 ? -8.305 9.484 0.537 1 98.12 102 LEU A C 1
ATOM 815 O O . LEU A 1 102 ? -8.188 10.695 0.726 1 98.12 102 LEU A O 1
ATOM 819 N N . LEU A 1 103 ? -9.312 8.93 -0.109 1 97.81 103 LEU A N 1
ATOM 820 C CA . LEU A 1 103 ? -10.445 9.727 -0.548 1 97.81 103 LEU A CA 1
ATOM 821 C C . LEU A 1 103 ? -11.133 10.391 0.641 1 97.81 103 LEU A C 1
ATOM 823 O O . LEU A 1 103 ? -11.383 11.602 0.625 1 97.81 103 LEU A O 1
ATOM 827 N N . MET A 1 104 ? -11.383 9.609 1.661 1 97.25 104 MET A N 1
ATOM 828 C CA . MET A 1 104 ? -12.039 10.125 2.855 1 97.25 104 MET A CA 1
ATOM 829 C C . MET A 1 104 ? -11.148 11.133 3.574 1 97.25 104 MET A C 1
ATOM 831 O O . MET A 1 104 ? -11.641 12.148 4.078 1 97.25 104 MET A O 1
ATOM 835 N N . ARG A 1 105 ? -9.859 10.82 3.631 1 96 105 ARG A N 1
ATOM 836 C CA . ARG A 1 105 ? -8.906 11.75 4.227 1 96 105 ARG A CA 1
ATOM 837 C C . ARG A 1 105 ? -8.906 13.086 3.486 1 96 105 ARG A C 1
ATOM 839 O O . ARG A 1 105 ? -8.906 14.148 4.113 1 96 105 ARG A O 1
ATOM 846 N N . GLU A 1 106 ? -8.883 12.992 2.197 1 94.69 106 GLU A N 1
ATOM 847 C CA . GLU A 1 106 ? -8.883 14.203 1.386 1 94.69 106 GLU A CA 1
ATOM 848 C C . GLU A 1 106 ? -10.156 15.023 1.624 1 94.69 106 GLU A C 1
ATOM 850 O O . GLU A 1 106 ? -10.102 16.25 1.701 1 94.69 106 GLU A O 1
ATOM 855 N N . ARG A 1 107 ? -11.242 14.391 1.762 1 94.06 107 ARG A N 1
ATOM 856 C CA . ARG A 1 107 ? -12.508 15.062 2.043 1 94.06 107 ARG A CA 1
ATOM 857 C C . ARG A 1 107 ? -12.461 15.789 3.385 1 94.06 107 ARG A C 1
ATOM 859 O O . ARG A 1 107 ? -12.906 16.922 3.496 1 94.06 107 ARG A O 1
ATOM 866 N N . LEU A 1 108 ? -11.891 15.156 4.301 1 93.19 108 LEU A N 1
ATOM 867 C CA . LEU A 1 108 ? -11.805 15.727 5.641 1 93.19 108 LEU A CA 1
ATOM 868 C C 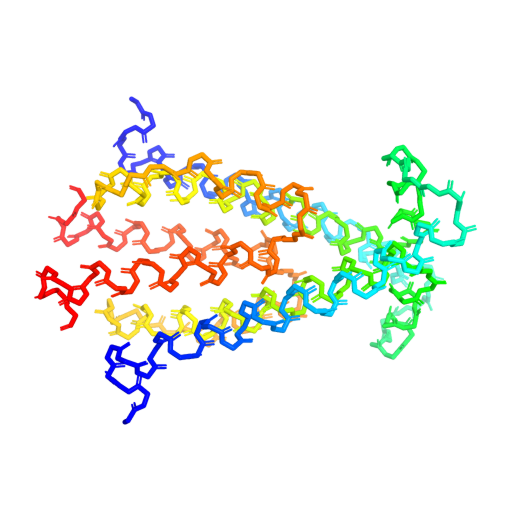. LEU A 1 108 ? -10.852 16.922 5.664 1 93.19 108 LEU A C 1
ATOM 870 O O . LEU A 1 108 ? -11.133 17.938 6.301 1 93.19 108 LEU A O 1
ATOM 874 N N . LEU A 1 109 ? -9.742 16.781 4.992 1 91.06 109 LEU A N 1
ATOM 875 C CA . LEU A 1 109 ? -8.781 17.875 4.914 1 91.06 109 LEU A CA 1
ATOM 876 C C . LEU A 1 109 ? -9.398 19.094 4.238 1 91.06 109 LEU A C 1
ATOM 878 O O . LEU A 1 109 ? -9.141 20.234 4.648 1 91.06 109 LEU A O 1
ATOM 882 N N . ALA A 1 110 ? -10.172 18.859 3.207 1 90.31 110 ALA A N 1
ATOM 883 C CA . ALA A 1 110 ? -10.859 19.938 2.504 1 90.31 110 ALA A CA 1
ATOM 884 C C . ALA A 1 110 ? -11.875 20.625 3.41 1 90.31 110 ALA A C 1
ATOM 886 O O . ALA A 1 110 ? -12.062 21.844 3.328 1 90.31 110 ALA A O 1
ATOM 887 N N . GLU A 1 111 ? -12.469 19.844 4.234 1 90.5 111 GLU A N 1
ATOM 888 C CA . GLU A 1 111 ? -13.5 20.359 5.133 1 90.5 111 GLU A CA 1
ATOM 889 C C . GLU A 1 111 ? -12.883 21.219 6.23 1 90.5 111 GLU A C 1
ATOM 891 O O . GLU A 1 111 ? -13.5 22.203 6.672 1 90.5 111 GLU A O 1
ATOM 896 N N . ILE A 1 112 ? -11.625 20.922 6.68 1 85.12 112 ILE A N 1
ATOM 897 C CA . ILE A 1 112 ? -11.047 21.656 7.797 1 85.12 112 ILE A CA 1
ATOM 898 C C . ILE A 1 112 ? -10.07 22.703 7.277 1 85.12 112 ILE A C 1
ATOM 900 O O . ILE A 1 112 ? -9.367 23.359 8.055 1 85.12 112 ILE A O 1
ATOM 904 N N . ASN A 1 113 ? -10.109 23.062 6.023 1 73.62 113 ASN A N 1
ATOM 905 C CA . ASN A 1 113 ? -9.406 24.125 5.316 1 73.62 113 ASN A CA 1
ATOM 906 C C . ASN A 1 113 ? -7.891 24 5.488 1 73.62 113 ASN A C 1
ATOM 908 O O . ASN A 1 113 ? -7.215 25 5.762 1 73.62 113 ASN A O 1
ATOM 912 N N . ILE A 1 114 ? -7.344 22.812 5.574 1 62.34 114 ILE A N 1
ATOM 913 C CA . ILE A 1 114 ? -5.898 22.625 5.629 1 62.34 114 ILE A CA 1
ATOM 914 C C . ILE A 1 114 ? -5.379 22.203 4.254 1 62.34 114 ILE A C 1
ATOM 916 O O . ILE A 1 114 ? -4.191 22.359 3.959 1 62.34 114 ILE A O 1
ATOM 920 N N . ASP A 1 115 ? -6.227 22.328 3.229 1 57.09 115 ASP A N 1
ATOM 921 C CA . ASP A 1 115 ? -5.711 21.891 1.937 1 57.09 115 ASP A CA 1
ATOM 922 C C . ASP A 1 115 ? -5.051 23.047 1.183 1 57.09 115 ASP A C 1
ATOM 924 O O . ASP A 1 115 ? -5.5 24.188 1.266 1 57.09 115 ASP A O 1
ATOM 928 N N . MET B 1 1 ? 2.455 5.625 24.5 1 44.12 1 MET B N 1
ATOM 929 C CA . MET B 1 1 ? 3.826 5.289 24.125 1 44.12 1 MET B CA 1
ATOM 930 C C . MET B 1 1 ? 3.963 5.164 22.609 1 44.12 1 MET B C 1
ATOM 932 O O . MET B 1 1 ? 4.965 5.59 22.047 1 44.12 1 MET B O 1
ATOM 936 N N . LEU B 1 2 ? 3.098 4.395 21.766 1 55.25 2 LEU B N 1
ATOM 937 C CA . LEU B 1 2 ? 2.953 4.574 20.328 1 55.25 2 LEU B CA 1
ATOM 938 C C . LEU B 1 2 ? 2.6 6.02 20 1 55.25 2 LEU B C 1
ATOM 940 O O . LEU B 1 2 ? 2.486 6.379 18.812 1 55.25 2 LEU B O 1
ATOM 944 N N . ASN B 1 3 ? 2.744 6.695 21.078 1 68.5 3 ASN B N 1
ATOM 945 C CA . ASN B 1 3 ? 2.113 8.008 20.953 1 68.5 3 ASN B CA 1
ATOM 946 C C . ASN B 1 3 ? 3.137 9.094 20.625 1 68.5 3 ASN B C 1
ATOM 948 O O . ASN B 1 3 ? 2.777 10.156 20.125 1 68.5 3 ASN B O 1
ATOM 952 N N . SER B 1 4 ? 4.277 8.719 20.734 1 85.44 4 SER B N 1
ATOM 953 C CA . SER B 1 4 ? 5.246 9.766 20.406 1 85.44 4 SER B CA 1
ATOM 954 C C . SER B 1 4 ? 5.715 9.656 18.969 1 85.44 4 SER B C 1
ATOM 956 O O . SER B 1 4 ? 5.645 8.586 18.359 1 85.44 4 SER B O 1
ATOM 958 N N . SER B 1 5 ? 6.102 10.734 18.438 1 92.25 5 SER B N 1
ATOM 959 C CA . SER B 1 5 ? 6.645 10.781 17.078 1 92.25 5 SER B CA 1
ATOM 960 C C . SER B 1 5 ? 7.789 9.789 16.906 1 92.25 5 SER B C 1
ATOM 962 O O . SER B 1 5 ? 7.914 9.148 15.867 1 92.25 5 SER B O 1
ATOM 964 N N . LYS B 1 6 ? 8.562 9.602 17.953 1 94.06 6 LYS B N 1
ATOM 965 C CA . LYS B 1 6 ? 9.68 8.664 17.906 1 94.06 6 LYS B CA 1
ATOM 966 C C . LYS B 1 6 ? 9.195 7.23 17.766 1 94.06 6 LYS B C 1
ATOM 968 O O . LYS B 1 6 ? 9.766 6.445 17.016 1 94.06 6 LYS B O 1
ATOM 973 N N . SER B 1 7 ? 8.266 6.879 18.5 1 96.31 7 SER B N 1
ATOM 974 C CA . SER B 1 7 ? 7.695 5.539 18.422 1 96.31 7 SER B CA 1
ATOM 975 C C . SER B 1 7 ? 7.137 5.25 17.031 1 96.31 7 SER B C 1
ATOM 977 O O . SER B 1 7 ? 7.316 4.156 16.5 1 96.31 7 SER B O 1
ATOM 979 N N . ARG B 1 8 ? 6.441 6.199 16.484 1 97 8 ARG B N 1
ATOM 980 C CA . ARG B 1 8 ? 5.895 6.027 15.141 1 97 8 ARG B CA 1
ATOM 981 C C . ARG B 1 8 ? 7.008 5.84 14.117 1 97 8 ARG B C 1
ATOM 983 O O . ARG B 1 8 ? 6.898 5.004 13.219 1 97 8 ARG B O 1
ATOM 990 N N . GLN B 1 9 ? 8.086 6.543 14.25 1 97.56 9 GLN B N 1
ATOM 991 C CA . GLN B 1 9 ? 9.234 6.426 13.352 1 97.56 9 GLN B CA 1
ATOM 992 C C . GLN B 1 9 ? 9.859 5.035 13.438 1 97.56 9 GLN B C 1
ATOM 994 O O . GLN B 1 9 ? 10.203 4.441 12.414 1 97.56 9 GLN B O 1
ATOM 999 N N . ILE B 1 10 ? 10 4.527 14.633 1 98.19 10 ILE B N 1
ATOM 1000 C CA . ILE B 1 10 ? 10.57 3.201 14.844 1 98.19 10 ILE B CA 1
ATOM 1001 C C . ILE B 1 10 ? 9.68 2.145 14.195 1 98.19 10 ILE B C 1
ATOM 1003 O O . ILE B 1 10 ? 10.172 1.207 13.57 1 98.19 10 ILE B O 1
ATOM 1007 N N . ILE B 1 11 ? 8.398 2.297 14.352 1 98.44 11 ILE B N 1
ATOM 1008 C CA . ILE B 1 11 ? 7.438 1.363 13.773 1 98.44 11 ILE B CA 1
ATOM 1009 C C . ILE B 1 11 ? 7.574 1.354 12.25 1 98.44 11 ILE B C 1
ATOM 1011 O O . ILE B 1 11 ? 7.648 0.289 11.633 1 98.44 11 ILE B O 1
ATOM 1015 N N . TYR B 1 12 ? 7.637 2.516 11.602 1 98.62 12 TYR B N 1
ATOM 1016 C CA . TYR B 1 12 ? 7.777 2.59 10.148 1 98.62 12 TYR B CA 1
ATOM 1017 C C . TYR B 1 12 ? 9.125 2.023 9.703 1 98.62 12 TYR B C 1
ATOM 1019 O O . TYR B 1 12 ? 9.219 1.387 8.656 1 98.62 12 TYR B O 1
ATOM 1027 N N . ALA B 1 13 ? 10.188 2.23 10.531 1 98.75 13 ALA B N 1
ATOM 1028 C CA . ALA B 1 13 ? 11.5 1.658 10.227 1 98.75 13 ALA B CA 1
ATOM 1029 C C . ALA B 1 13 ? 11.453 0.133 10.258 1 98.75 13 ALA B C 1
ATOM 1031 O O . ALA B 1 13 ? 12.078 -0.53 9.43 1 98.75 13 ALA B O 1
ATOM 1032 N N . LEU B 1 14 ? 10.758 -0.406 11.203 1 98.81 14 LEU B N 1
ATOM 1033 C CA . LEU B 1 14 ? 10.625 -1.854 11.312 1 98.81 14 LEU B CA 1
ATOM 1034 C C . LEU B 1 14 ? 9.859 -2.418 10.117 1 98.81 14 LEU B C 1
ATOM 1036 O O . LEU B 1 14 ? 10.211 -3.479 9.594 1 98.81 14 LEU B O 1
ATOM 1040 N N . PHE B 1 15 ? 8.797 -1.753 9.68 1 98.88 15 PHE B N 1
ATOM 1041 C CA . PHE B 1 15 ? 8.07 -2.188 8.492 1 98.88 15 PHE B CA 1
ATOM 1042 C C . PHE B 1 15 ? 8.953 -2.107 7.258 1 98.88 15 PHE B C 1
ATOM 1044 O O . PHE B 1 15 ? 8.883 -2.971 6.379 1 98.88 15 PHE B O 1
ATOM 1051 N N . ALA B 1 16 ? 9.797 -1.011 7.16 1 98.88 16 ALA B N 1
ATOM 1052 C CA . ALA B 1 16 ? 10.719 -0.878 6.035 1 98.88 16 ALA B CA 1
ATOM 1053 C C . ALA B 1 16 ? 11.70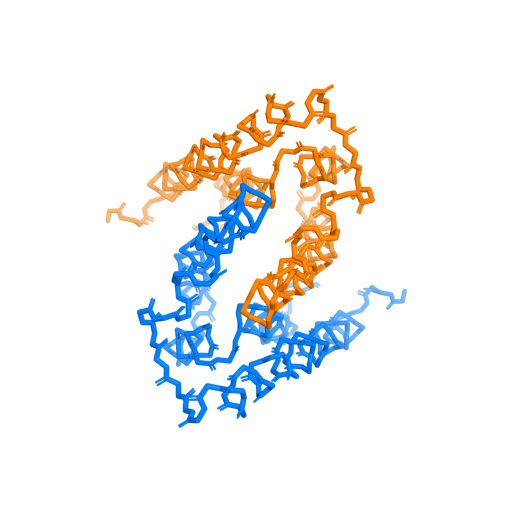3 -2.049 5.984 1 98.88 16 ALA B C 1
ATOM 1055 O O . ALA B 1 16 ? 11.938 -2.623 4.922 1 98.88 16 ALA B O 1
ATOM 1056 N N . LEU B 1 17 ? 12.211 -2.383 7.145 1 98.88 17 LEU B N 1
ATOM 1057 C CA . LEU B 1 17 ? 13.141 -3.502 7.25 1 98.88 17 LEU B CA 1
ATOM 1058 C C . LEU B 1 17 ? 12.461 -4.812 6.859 1 98.88 17 LEU B C 1
ATOM 1060 O O . LEU B 1 17 ? 13.031 -5.621 6.129 1 98.88 17 LEU B O 1
ATOM 1064 N N . ALA B 1 18 ? 11.297 -5.051 7.375 1 98.88 18 ALA B N 1
ATOM 1065 C CA . ALA B 1 18 ? 10.531 -6.242 7.016 1 98.88 18 ALA B CA 1
ATOM 1066 C C . ALA B 1 18 ? 10.258 -6.281 5.512 1 98.88 18 ALA B C 1
ATOM 1068 O O . ALA B 1 18 ? 10.406 -7.324 4.875 1 98.88 18 ALA B O 1
ATOM 1069 N N . GLY B 1 19 ? 9.852 -5.129 4.949 1 98.81 19 GLY B N 1
ATOM 1070 C CA . GLY B 1 19 ? 9.508 -5.051 3.535 1 98.81 19 GLY B CA 1
ATOM 1071 C C . GLY B 1 19 ? 10.672 -5.41 2.625 1 98.81 19 GLY B C 1
ATOM 1072 O O . GLY B 1 19 ? 10.516 -6.195 1.689 1 98.81 19 GLY B O 1
ATOM 1073 N N . VAL B 1 20 ? 11.812 -4.867 2.885 1 98.69 20 VAL B N 1
ATOM 1074 C CA . VAL B 1 20 ? 12.953 -5.113 2.01 1 98.69 20 VAL B CA 1
ATOM 1075 C C . VAL B 1 20 ? 13.453 -6.543 2.195 1 98.69 20 VAL B C 1
ATOM 1077 O O . VAL B 1 20 ? 13.805 -7.215 1.225 1 98.69 20 VAL B O 1
ATOM 1080 N N . THR B 1 21 ? 13.453 -7.062 3.369 1 98.69 21 THR B N 1
ATOM 1081 C CA . THR B 1 21 ? 14 -8.391 3.639 1 98.69 21 THR B CA 1
ATOM 1082 C C . THR B 1 21 ? 13.078 -9.477 3.086 1 98.69 21 THR B C 1
ATOM 1084 O O . THR B 1 21 ? 13.523 -10.383 2.381 1 98.69 21 THR B O 1
ATOM 1087 N N . LEU B 1 22 ? 11.781 -9.367 3.379 1 98.56 22 LEU B N 1
ATOM 1088 C CA . LEU B 1 22 ? 10.828 -10.414 3.016 1 98.56 22 LEU B CA 1
ATOM 1089 C C . LEU B 1 22 ? 10.633 -10.477 1.505 1 98.56 22 LEU B C 1
ATOM 1091 O O . LEU B 1 22 ? 10.484 -11.562 0.936 1 98.56 22 LEU B O 1
ATOM 1095 N N . THR B 1 23 ? 10.617 -9.367 0.846 1 98.56 23 THR B N 1
ATOM 1096 C CA . THR B 1 23 ? 10.422 -9.359 -0.6 1 98.56 23 THR B CA 1
ATOM 1097 C C . THR B 1 23 ? 11.727 -9.688 -1.322 1 98.56 23 THR B C 1
ATOM 1099 O O . THR B 1 23 ? 11.727 -10.461 -2.277 1 98.56 23 THR B O 1
ATOM 1102 N N . SER B 1 24 ? 12.867 -9.102 -0.845 1 98.19 24 SER B N 1
ATOM 1103 C CA . SER B 1 24 ? 14.141 -9.289 -1.534 1 98.19 24 SER B CA 1
ATOM 1104 C C . SER B 1 24 ? 14.617 -10.734 -1.431 1 98.19 24 SER B C 1
ATOM 1106 O O . SER B 1 24 ? 15.281 -11.242 -2.338 1 98.19 24 SER B O 1
ATOM 1108 N N . TYR B 1 25 ? 14.266 -11.406 -0.339 1 98.5 25 TYR B N 1
ATOM 1109 C CA . TYR B 1 25 ? 14.609 -12.82 -0.233 1 98.5 25 TYR B CA 1
ATOM 1110 C C . TYR B 1 25 ? 14.094 -13.594 -1.434 1 98.5 25 TYR B C 1
ATOM 1112 O O . TYR B 1 25 ? 14.852 -14.289 -2.115 1 98.5 25 TYR B O 1
ATOM 1120 N N . PHE B 1 26 ? 12.867 -13.477 -1.757 1 98.56 26 PHE B N 1
ATOM 1121 C CA . PHE B 1 26 ? 12.25 -14.234 -2.842 1 98.56 26 PHE B CA 1
ATOM 1122 C C . PHE B 1 26 ? 12.727 -13.727 -4.195 1 98.56 26 PHE B C 1
ATOM 1124 O O . PHE B 1 26 ? 12.836 -14.492 -5.152 1 98.56 26 PHE B O 1
ATOM 1131 N N . ASN B 1 27 ? 13.031 -12.398 -4.281 1 98.12 27 ASN B N 1
ATOM 1132 C CA . ASN B 1 27 ? 13.57 -11.875 -5.531 1 98.12 27 ASN B CA 1
ATOM 1133 C C . ASN B 1 27 ? 14.953 -12.438 -5.828 1 98.12 27 ASN B C 1
ATOM 1135 O O . ASN B 1 27 ? 15.281 -12.703 -6.988 1 98.12 27 ASN B O 1
ATOM 1139 N N . ILE B 1 28 ? 15.734 -12.547 -4.82 1 98.06 28 ILE B N 1
ATOM 1140 C CA . ILE B 1 28 ? 17.062 -13.133 -4.98 1 98.06 28 ILE B CA 1
ATOM 1141 C C . ILE B 1 28 ? 16.922 -14.594 -5.395 1 98.06 28 ILE B C 1
ATOM 1143 O O . ILE B 1 28 ? 17.609 -15.047 -6.32 1 98.06 28 ILE B O 1
ATOM 1147 N N . GLN B 1 29 ? 16.031 -15.359 -4.727 1 98.31 29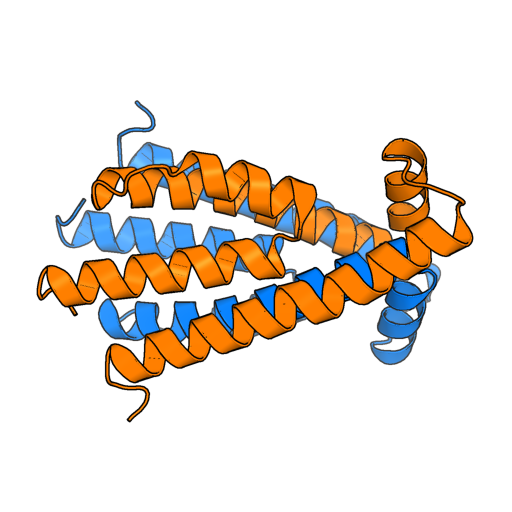 GLN B N 1
ATOM 1148 C CA . GLN B 1 29 ? 15.797 -16.75 -5.102 1 98.31 29 GLN B CA 1
ATOM 1149 C C . GLN B 1 29 ? 15.312 -16.859 -6.547 1 98.31 29 GLN B C 1
ATOM 1151 O O . GLN B 1 29 ? 15.703 -17.766 -7.27 1 98.31 29 GLN B O 1
ATOM 1156 N N . TYR B 1 30 ? 14.445 -15.922 -6.941 1 98.06 30 TYR B N 1
ATOM 1157 C CA . TYR B 1 30 ? 13.969 -15.867 -8.32 1 98.06 30 TYR B CA 1
ATOM 1158 C C . TYR B 1 30 ? 15.125 -15.719 -9.297 1 98.06 30 TYR B C 1
ATOM 1160 O O . TYR B 1 30 ? 15.203 -16.453 -10.289 1 98.06 30 TYR B O 1
ATOM 1168 N N . MET B 1 31 ? 16.031 -14.828 -9.016 1 97.94 31 MET B N 1
ATOM 1169 C CA . MET B 1 31 ? 17.156 -14.547 -9.906 1 97.94 31 MET B CA 1
ATOM 1170 C C . MET B 1 31 ? 18.109 -15.734 -9.953 1 97.94 31 MET B C 1
ATOM 1172 O O . MET B 1 31 ? 18.672 -16.047 -11.008 1 97.94 31 MET B O 1
ATOM 1176 N N . LEU B 1 32 ? 18.281 -16.359 -8.82 1 97.56 32 LEU B N 1
ATOM 1177 C CA . LEU B 1 32 ? 19.141 -17.531 -8.773 1 97.56 32 LEU B CA 1
ATOM 1178 C C . LEU B 1 32 ? 18.547 -18.688 -9.586 1 97.56 32 LEU B C 1
ATOM 1180 O O . LEU B 1 32 ? 19.266 -19.359 -10.32 1 97.56 32 LEU B O 1
ATOM 1184 N N . GLU B 1 33 ? 17.266 -18.812 -9.445 1 97.12 33 GLU B N 1
ATOM 1185 C CA . GLU B 1 33 ? 16.547 -19.875 -10.148 1 97.12 33 GLU B CA 1
ATOM 1186 C C . GLU B 1 33 ? 16.531 -19.625 -11.648 1 97.12 33 GLU B C 1
ATOM 1188 O O . GLU B 1 33 ? 16.656 -20.562 -12.445 1 97.12 33 GLU B O 1
ATOM 1193 N N . GLN B 1 34 ? 16.422 -18.344 -12.023 1 95.94 34 GLN B N 1
ATOM 1194 C CA . GLN B 1 34 ? 16.203 -18 -13.422 1 95.94 34 GLN B CA 1
ATOM 1195 C C . GLN B 1 34 ? 17.531 -17.625 -14.102 1 95.94 34 GLN B C 1
ATOM 1197 O O . GLN B 1 34 ? 17.594 -17.578 -15.336 1 95.94 34 GLN B O 1
ATOM 1202 N N . GLY B 1 35 ? 18.641 -17.484 -13.398 1 95.94 35 GLY B N 1
ATOM 1203 C CA . GLY B 1 35 ? 19.922 -17.062 -13.938 1 95.94 35 GLY B CA 1
ATOM 1204 C C . GLY B 1 35 ? 19.969 -15.586 -14.289 1 95.94 35 GLY B C 1
ATOM 1205 O O . GLY B 1 35 ? 20.656 -15.195 -15.242 1 95.94 35 GLY B O 1
ATOM 1206 N N . GLY B 1 36 ? 19.125 -14.883 -13.656 1 96.31 36 GLY B N 1
ATOM 1207 C CA . GLY B 1 36 ? 19.016 -13.461 -13.922 1 96.31 36 GLY B CA 1
ATOM 1208 C C . GLY B 1 36 ? 17.609 -12.93 -13.719 1 96.31 36 GLY B C 1
ATOM 1209 O O . GLY B 1 36 ? 16.75 -13.602 -13.133 1 96.31 36 GLY B O 1
ATOM 1210 N N . PHE B 1 37 ? 17.516 -11.656 -14.086 1 94.62 37 PHE B N 1
ATOM 1211 C CA . PHE B 1 37 ? 16.188 -11.055 -13.93 1 94.62 37 PHE B CA 1
ATOM 1212 C C . PHE B 1 37 ? 15.602 -10.695 -15.289 1 94.62 37 PHE B C 1
ATOM 1214 O O . PHE B 1 37 ? 16.266 -10.07 -16.125 1 94.62 37 PHE B O 1
ATOM 1221 N N . SER B 1 38 ? 14.398 -11.164 -15.508 1 96.5 38 SER B N 1
ATOM 1222 C CA . SER B 1 38 ? 13.555 -10.828 -16.656 1 96.5 38 SER B CA 1
ATOM 1223 C C . SER B 1 38 ? 12.188 -10.336 -16.203 1 96.5 38 SER B C 1
ATOM 1225 O O . SER B 1 38 ? 11.406 -11.094 -15.625 1 96.5 38 SER B O 1
ATOM 1227 N N . LEU B 1 39 ? 11.922 -9.125 -16.562 1 95.44 39 LEU B N 1
ATOM 1228 C CA . LEU B 1 39 ? 10.664 -8.531 -16.125 1 95.44 39 LEU B CA 1
ATOM 1229 C C . LEU B 1 39 ? 9.477 -9.273 -16.734 1 95.44 39 LEU B C 1
ATOM 1231 O O . LEU B 1 39 ? 8.484 -9.531 -16.062 1 95.44 39 LEU B O 1
ATOM 1235 N N . SER B 1 40 ? 9.586 -9.578 -18.031 1 97.12 40 SER B N 1
ATOM 1236 C CA . SER B 1 40 ? 8.492 -10.266 -18.719 1 97.12 40 SER B CA 1
ATOM 1237 C C . SER B 1 40 ? 8.219 -11.633 -18.094 1 97.12 40 SER B C 1
ATOM 1239 O O . SER B 1 40 ? 7.066 -12.016 -17.891 1 97.12 40 SER B O 1
ATOM 1241 N N . HIS B 1 41 ? 9.266 -12.391 -17.766 1 97.88 41 HIS B N 1
ATOM 1242 C CA . HIS B 1 41 ? 9.102 -13.703 -17.141 1 97.88 41 HIS B CA 1
ATOM 1243 C C . HIS B 1 41 ? 8.578 -13.562 -15.719 1 97.88 41 HIS B C 1
ATOM 1245 O O . HIS B 1 41 ? 7.777 -14.383 -15.266 1 97.88 41 HIS B O 1
ATOM 1251 N N . PHE B 1 42 ? 9.055 -12.57 -15.039 1 98.31 42 PHE B N 1
ATOM 1252 C CA . PHE B 1 42 ? 8.57 -12.289 -13.695 1 98.31 42 PHE B CA 1
ATOM 1253 C C . PHE B 1 42 ? 7.059 -12.062 -13.695 1 98.31 42 PHE B C 1
ATOM 1255 O O . PHE B 1 42 ? 6.34 -12.633 -12.883 1 98.31 42 PHE B O 1
ATOM 1262 N N . ILE B 1 43 ? 6.594 -11.273 -14.586 1 98 43 ILE B N 1
ATOM 1263 C CA . ILE B 1 43 ? 5.176 -10.953 -14.695 1 98 43 ILE B CA 1
ATOM 1264 C C . ILE B 1 43 ? 4.387 -12.219 -15.031 1 98 43 ILE B C 1
ATOM 1266 O O . ILE B 1 43 ? 3.314 -12.453 -14.461 1 98 43 ILE B O 1
ATOM 1270 N N . HIS B 1 44 ? 4.91 -12.992 -15.922 1 98.31 44 HIS B N 1
ATOM 1271 C CA . HIS B 1 44 ? 4.258 -14.25 -16.266 1 98.31 44 HIS B CA 1
ATOM 1272 C C . HIS B 1 44 ? 4.102 -15.141 -15.047 1 98.31 44 HIS B C 1
ATOM 1274 O O . HIS B 1 44 ? 3.023 -15.695 -14.812 1 98.31 44 HIS B O 1
ATOM 1280 N N . GLN B 1 45 ? 5.168 -15.25 -14.25 1 98.44 45 GLN B N 1
ATOM 1281 C CA . GLN B 1 45 ? 5.145 -16.094 -13.055 1 98.44 45 GLN B CA 1
ATOM 1282 C C . GLN B 1 45 ? 4.203 -15.508 -12 1 98.44 45 GLN B C 1
ATOM 1284 O O . GLN B 1 45 ? 3.568 -16.25 -11.25 1 98.44 45 GLN B O 1
ATOM 1289 N N . ALA B 1 46 ? 4.066 -14.234 -11.977 1 98.56 46 ALA B N 1
ATOM 1290 C CA . ALA B 1 46 ? 3.193 -13.555 -11.023 1 98.56 46 ALA B CA 1
ATOM 1291 C C . ALA B 1 46 ? 1.725 -13.797 -11.352 1 98.56 46 ALA B C 1
ATOM 1293 O O . ALA B 1 46 ? 0.863 -13.742 -10.477 1 98.56 46 ALA B O 1
ATOM 1294 N N . TYR B 1 47 ? 1.471 -14.125 -12.625 1 98.75 47 TYR B N 1
ATOM 1295 C CA . TYR B 1 47 ? 0.101 -14.297 -13.094 1 98.75 47 TYR B CA 1
ATOM 1296 C C . TYR B 1 47 ? -0.194 -15.766 -13.383 1 98.75 47 TYR B C 1
ATOM 1298 O O . TYR B 1 47 ? -1.06 -16.078 -14.203 1 98.75 47 TYR B O 1
ATOM 1306 N N . ILE B 1 48 ? 0.423 -16.625 -12.648 1 98.5 48 ILE B N 1
ATOM 1307 C CA . ILE B 1 48 ? 0.41 -18.047 -13.008 1 98.5 48 ILE B CA 1
ATOM 1308 C C . ILE B 1 48 ? -0.902 -18.672 -12.555 1 98.5 48 ILE B C 1
ATOM 1310 O O . ILE B 1 48 ? -1.295 -19.734 -13.055 1 98.5 48 ILE B O 1
ATOM 1314 N N . ASN B 1 49 ? -1.635 -18.172 -11.57 1 98.69 49 ASN B N 1
ATOM 1315 C CA . ASN B 1 49 ? -2.949 -18.609 -11.109 1 98.69 49 ASN B CA 1
ATOM 1316 C C . ASN B 1 49 ? -3.795 -17.438 -10.625 1 98.69 49 ASN B C 1
ATOM 1318 O O . ASN B 1 49 ? -3.332 -16.297 -10.617 1 98.69 49 ASN B O 1
ATOM 1322 N N . ASN B 1 50 ? -5.016 -17.703 -10.297 1 98.62 50 ASN B N 1
ATOM 1323 C CA . ASN B 1 50 ? -5.945 -16.625 -9.969 1 98.62 50 ASN B CA 1
ATOM 1324 C C . ASN B 1 50 ? -5.57 -15.938 -8.664 1 98.62 50 ASN B C 1
ATOM 1326 O O . ASN B 1 50 ? -5.691 -14.711 -8.539 1 98.62 50 ASN B O 1
ATOM 1330 N N . ALA B 1 51 ? -5.074 -16.688 -7.664 1 98.44 51 ALA B N 1
ATOM 1331 C CA . ALA B 1 51 ? -4.688 -16.094 -6.383 1 98.44 51 ALA B CA 1
ATOM 1332 C C . ALA B 1 51 ? -3.518 -15.133 -6.551 1 98.44 51 ALA B C 1
ATOM 1334 O O . ALA B 1 51 ? -3.594 -13.977 -6.129 1 98.44 51 ALA B O 1
ATOM 1335 N N . SER B 1 52 ? -2.445 -15.625 -7.234 1 98.75 52 SER B N 1
ATOM 1336 C CA . SER B 1 52 ? -1.271 -14.789 -7.441 1 98.75 52 SER B CA 1
ATOM 1337 C C . SER B 1 52 ? -1.581 -13.625 -8.383 1 98.75 52 SER B C 1
ATOM 1339 O O . SER B 1 52 ? -1.026 -12.539 -8.234 1 98.75 52 SER B O 1
ATOM 1341 N N . SER B 1 53 ? -2.516 -13.773 -9.352 1 98.88 53 SER B N 1
ATOM 1342 C CA . SER B 1 53 ? -2.934 -12.695 -10.234 1 98.88 53 SER B CA 1
ATOM 1343 C C . SER B 1 53 ? -3.648 -11.594 -9.461 1 98.88 53 SER B C 1
ATOM 1345 O O . SER B 1 53 ? -3.447 -10.406 -9.727 1 98.88 53 SER B O 1
ATOM 1347 N N . SER B 1 54 ? -4.535 -12.008 -8.547 1 98.75 54 SER B N 1
ATOM 1348 C CA . SER B 1 54 ? -5.238 -11.039 -7.707 1 98.75 54 SER B CA 1
ATOM 1349 C C . SER B 1 54 ? -4.262 -10.203 -6.891 1 98.75 54 SER B C 1
ATOM 1351 O O . SER B 1 54 ? -4.363 -8.969 -6.863 1 98.75 54 SER B O 1
ATOM 1353 N N . LEU B 1 55 ? -3.258 -10.836 -6.273 1 98.75 55 LEU B N 1
ATOM 1354 C CA . LEU B 1 55 ? -2.281 -10.141 -5.438 1 98.75 55 LEU B CA 1
ATOM 1355 C C . LEU B 1 55 ? -1.359 -9.273 -6.285 1 98.75 55 LEU B C 1
ATOM 1357 O O . LEU B 1 55 ? -0.94 -8.195 -5.852 1 98.75 55 LEU B O 1
ATOM 1361 N N . THR B 1 56 ? -1.046 -9.734 -7.492 1 98.81 56 THR B N 1
ATOM 1362 C CA . THR B 1 56 ? -0.252 -8.93 -8.414 1 98.81 56 THR B CA 1
ATOM 1363 C C . THR B 1 56 ? -0.975 -7.633 -8.766 1 98.81 56 THR B C 1
ATOM 1365 O O . THR B 1 56 ? -0.385 -6.551 -8.703 1 98.81 56 THR B O 1
ATOM 1368 N N . ASN B 1 57 ? -2.279 -7.758 -9.109 1 98.81 57 ASN B N 1
ATOM 1369 C CA . ASN B 1 57 ? -3.061 -6.562 -9.422 1 98.81 57 ASN B CA 1
ATOM 1370 C C . ASN B 1 57 ? -3.188 -5.648 -8.203 1 98.81 57 ASN B C 1
ATOM 1372 O O . ASN B 1 57 ? -3.203 -4.426 -8.344 1 98.81 57 ASN B O 1
ATOM 1376 N N . ASP B 1 58 ? -3.346 -6.277 -7.059 1 98.88 58 ASP B N 1
ATOM 1377 C CA . ASP B 1 58 ? -3.402 -5.512 -5.82 1 98.88 58 ASP B CA 1
ATOM 1378 C C . ASP B 1 58 ? -2.16 -4.637 -5.656 1 98.88 58 ASP B C 1
ATOM 1380 O O . ASP B 1 58 ? -2.268 -3.428 -5.453 1 98.88 58 ASP B O 1
ATOM 1384 N N . VAL B 1 59 ? -0.971 -5.195 -5.824 1 98.69 59 VAL B N 1
ATOM 1385 C CA . VAL B 1 59 ? 0.295 -4.488 -5.66 1 98.69 59 VAL B CA 1
ATOM 1386 C C . VAL B 1 59 ? 0.409 -3.383 -6.707 1 98.69 59 VAL B C 1
ATOM 1388 O O . VAL B 1 59 ? 0.843 -2.271 -6.402 1 98.69 59 VAL B O 1
ATOM 1391 N N . LEU B 1 60 ? -0.005 -3.668 -7.914 1 98.56 60 LEU B N 1
ATOM 1392 C CA . LEU B 1 60 ? 0.115 -2.705 -9.008 1 98.56 60 LEU B CA 1
ATOM 1393 C C . LEU B 1 60 ? -0.739 -1.471 -8.734 1 98.56 60 LEU B C 1
ATOM 1395 O O . LEU B 1 60 ? -0.293 -0.342 -8.953 1 98.56 60 LEU B O 1
ATOM 1399 N N . VAL B 1 61 ? -1.944 -1.671 -8.258 1 98.81 61 VAL B N 1
ATOM 1400 C CA . VAL B 1 61 ? -2.844 -0.554 -7.992 1 98.81 61 VAL B CA 1
ATOM 1401 C C . VAL B 1 61 ? -2.332 0.245 -6.793 1 98.81 61 VAL B C 1
ATOM 1403 O O . VAL B 1 61 ? -2.348 1.478 -6.812 1 98.81 61 VAL B O 1
ATOM 1406 N N . ILE B 1 62 ? -1.849 -0.465 -5.766 1 98.75 62 ILE B N 1
ATOM 1407 C CA . ILE B 1 62 ? -1.296 0.207 -4.594 1 98.75 62 ILE B CA 1
ATOM 1408 C C . ILE B 1 62 ? -0.075 1.03 -5 1 98.75 62 ILE B C 1
ATOM 1410 O O . ILE B 1 62 ? 0.124 2.143 -4.508 1 98.75 62 ILE B O 1
ATOM 1414 N N . TRP B 1 63 ? 0.718 0.423 -5.898 1 98.75 63 TRP B N 1
ATOM 1415 C CA . TRP B 1 63 ? 1.882 1.136 -6.418 1 98.75 63 TRP B CA 1
ATOM 1416 C C . TRP B 1 63 ? 1.47 2.455 -7.062 1 98.75 63 TRP B C 1
ATOM 1418 O O . TRP B 1 63 ? 2.027 3.508 -6.746 1 98.75 63 TRP B O 1
ATOM 1428 N N . GLY B 1 64 ? 0.471 2.488 -7.926 1 98.69 64 GLY B N 1
ATOM 1429 C CA . GLY B 1 64 ? -0.006 3.705 -8.562 1 98.69 64 GLY B CA 1
ATOM 1430 C C . GLY B 1 64 ? -0.579 4.711 -7.582 1 98.69 64 GLY B C 1
ATOM 1431 O O . GLY B 1 64 ? -0.271 5.898 -7.656 1 98.69 64 GLY B O 1
ATOM 1432 N N . ALA B 1 65 ? -1.404 4.246 -6.676 1 98.69 65 ALA B N 1
ATOM 1433 C CA . ALA B 1 65 ? -2.02 5.117 -5.68 1 98.69 65 ALA B CA 1
ATOM 1434 C C . ALA B 1 65 ? -0.962 5.77 -4.793 1 98.69 65 ALA B C 1
ATOM 1436 O O . ALA B 1 65 ? -1.063 6.953 -4.465 1 98.69 65 ALA B O 1
ATOM 1437 N N . PHE B 1 66 ? 0.074 4.961 -4.422 1 98.69 66 PHE B N 1
ATOM 1438 C CA . PHE B 1 66 ? 1.148 5.484 -3.584 1 98.69 66 PHE B CA 1
ATOM 1439 C C . PHE B 1 66 ? 1.934 6.562 -4.324 1 98.69 66 PHE B C 1
ATOM 1441 O O . PHE B 1 66 ? 2.271 7.598 -3.746 1 98.69 66 PHE B O 1
ATOM 1448 N N . ILE B 1 67 ? 2.199 6.34 -5.598 1 98.62 67 ILE B N 1
ATOM 1449 C CA . ILE B 1 67 ? 2.967 7.312 -6.371 1 98.62 67 ILE B CA 1
ATOM 1450 C C . ILE B 1 67 ? 2.209 8.633 -6.434 1 98.62 67 ILE B C 1
ATOM 1452 O O . ILE B 1 67 ? 2.781 9.703 -6.191 1 98.62 67 ILE B O 1
ATOM 1456 N N . VAL B 1 68 ? 0.957 8.57 -6.656 1 97.81 68 VAL B N 1
ATOM 1457 C CA . VAL B 1 68 ? 0.154 9.789 -6.77 1 97.81 68 VAL B CA 1
ATOM 1458 C C . VAL B 1 68 ? 0.028 10.453 -5.398 1 97.81 68 VAL B C 1
ATOM 1460 O O . VAL B 1 68 ? 0.284 11.648 -5.254 1 97.81 68 VAL B O 1
ATOM 1463 N N . TRP B 1 69 ? -0.358 9.68 -4.41 1 97.88 69 TRP B N 1
ATOM 1464 C CA . TRP B 1 69 ? -0.56 10.25 -3.084 1 97.88 69 TRP B CA 1
ATOM 1465 C C . TRP B 1 69 ? 0.734 10.859 -2.549 1 97.88 69 TRP B C 1
ATOM 1467 O O . TRP B 1 69 ? 0.726 11.945 -1.975 1 97.88 69 TRP B O 1
ATOM 1477 N N . SER B 1 70 ? 1.87 10.086 -2.652 1 97.69 70 SER B N 1
ATOM 1478 C CA . SER B 1 70 ? 3.127 10.57 -2.088 1 97.69 70 SER B CA 1
ATOM 1479 C C . SER B 1 70 ? 3.613 11.82 -2.811 1 97.69 70 SER B C 1
ATOM 1481 O O . SER B 1 70 ? 4.258 12.68 -2.209 1 97.69 70 SER B O 1
ATOM 1483 N N . PHE B 1 71 ? 3.314 11.938 -4.109 1 97.19 71 PHE B N 1
ATOM 1484 C CA . PHE B 1 71 ? 3.658 13.148 -4.848 1 97.19 71 PHE B CA 1
ATOM 1485 C C . PHE B 1 71 ? 2.932 14.359 -4.273 1 97.19 71 PHE B C 1
ATOM 1487 O O . PHE B 1 71 ? 3.551 15.398 -4.016 1 97.19 71 PHE B O 1
ATOM 1494 N N . ILE B 1 72 ? 1.665 14.234 -4.066 1 95.12 72 ILE B N 1
ATOM 1495 C CA . ILE B 1 72 ? 0.825 15.297 -3.533 1 95.12 72 ILE B CA 1
ATOM 1496 C C . ILE B 1 72 ? 1.286 15.664 -2.125 1 95.12 72 ILE B C 1
ATOM 1498 O O . ILE B 1 72 ? 1.436 16.844 -1.802 1 95.12 72 ILE B O 1
ATOM 1502 N N . GLU B 1 73 ? 1.551 14.625 -1.338 1 94.06 73 GLU B N 1
ATOM 1503 C CA . GLU B 1 73 ? 1.986 14.852 0.037 1 94.06 73 GLU B CA 1
ATOM 1504 C C . GLU B 1 73 ? 3.369 15.5 0.08 1 94.06 73 GLU B C 1
ATOM 1506 O O . GLU B 1 73 ? 3.637 16.344 0.927 1 94.06 73 GLU B O 1
ATOM 1511 N N . ALA B 1 74 ? 4.266 15.031 -0.811 1 95.06 74 ALA B N 1
ATOM 1512 C CA . ALA B 1 74 ? 5.613 15.586 -0.871 1 95.06 74 ALA B CA 1
ATOM 1513 C C . ALA B 1 74 ? 5.582 17.078 -1.217 1 95.06 74 ALA B C 1
ATOM 1515 O O . ALA B 1 74 ? 6.367 17.859 -0.68 1 95.06 74 ALA B O 1
ATOM 1516 N N . ARG B 1 75 ? 4.691 17.453 -2.066 1 92.06 75 ARG B N 1
ATOM 1517 C CA . ARG B 1 75 ? 4.543 18.859 -2.428 1 92.06 75 ARG B CA 1
ATOM 1518 C C . ARG B 1 75 ? 3.969 19.656 -1.266 1 92.06 75 ARG B C 1
ATOM 1520 O O . ARG B 1 75 ? 4.398 20.781 -1.013 1 92.06 75 ARG B O 1
ATOM 1527 N N . ARG B 1 76 ? 3.035 19.047 -0.583 1 88.06 76 ARG B N 1
ATOM 1528 C CA . ARG B 1 76 ? 2.416 19.719 0.557 1 88.06 76 ARG B CA 1
ATOM 1529 C C . ARG B 1 76 ? 3.441 20 1.65 1 88.06 76 ARG B C 1
ATOM 1531 O O . ARG B 1 76 ? 3.418 21.062 2.271 1 88.06 76 ARG B O 1
ATOM 1538 N N . LEU B 1 77 ? 4.359 19.109 1.861 1 90.69 77 LEU B N 1
ATOM 1539 C CA . LEU B 1 77 ? 5.312 19.219 2.963 1 90.69 77 LEU B CA 1
ATOM 1540 C C . LEU B 1 77 ? 6.664 19.719 2.467 1 90.69 77 LEU B C 1
ATOM 1542 O O . LEU B 1 77 ? 7.629 19.766 3.234 1 90.69 77 LEU B O 1
ATOM 1546 N N . SER B 1 78 ? 6.762 20 1.089 1 91.25 78 SER B N 1
ATOM 1547 C CA . SER B 1 78 ? 7.996 20.469 0.464 1 91.25 78 SER B CA 1
ATOM 1548 C C . SER B 1 78 ? 9.133 19.469 0.675 1 91.25 78 SER B C 1
ATOM 1550 O O . SER B 1 78 ? 10.242 19.859 1.047 1 91.25 78 SER B O 1
ATOM 1552 N N . MET B 1 79 ? 8.734 18.281 0.617 1 91 79 MET B N 1
ATOM 1553 C CA . MET B 1 79 ? 9.734 17.219 0.688 1 91 79 MET B CA 1
ATOM 1554 C C . MET B 1 79 ? 10.578 17.172 -0.58 1 91 79 MET B C 1
ATOM 1556 O O . MET B 1 79 ? 10.039 17.172 -1.689 1 91 79 MET B O 1
ATOM 1560 N N . ALA B 1 80 ? 11.906 17.172 -0.422 1 90.06 80 ALA B N 1
ATOM 1561 C CA . ALA B 1 80 ? 12.82 17.109 -1.56 1 90.06 80 ALA B CA 1
ATOM 1562 C C . ALA B 1 80 ? 13.008 15.664 -2.035 1 90.06 80 ALA B C 1
ATOM 1564 O O . ALA B 1 80 ? 12.68 14.719 -1.313 1 90.06 80 ALA B O 1
ATOM 1565 N N . ARG B 1 81 ? 13.398 15.438 -3.264 1 95.25 81 ARG B N 1
ATOM 1566 C CA . ARG B 1 81 ? 13.844 14.188 -3.861 1 95.25 81 ARG B CA 1
ATOM 1567 C C . ARG B 1 81 ? 12.727 13.148 -3.848 1 95.25 81 ARG B C 1
ATOM 1569 O O . ARG B 1 81 ? 12.945 12 -3.455 1 95.25 81 ARG B O 1
ATOM 1576 N N . TRP B 1 82 ? 11.516 13.461 -4.004 1 96.38 82 TRP B N 1
ATOM 1577 C CA . TRP B 1 82 ? 10.359 12.57 -4.078 1 96.38 82 TRP B CA 1
ATOM 1578 C C . TRP B 1 82 ? 10.602 11.453 -5.09 1 96.38 82 TRP B C 1
ATOM 1580 O O . TRP B 1 82 ? 10.078 10.352 -4.938 1 96.38 82 TRP B O 1
ATOM 1590 N N . TRP B 1 83 ? 11.453 11.727 -6.184 1 96 83 TRP B N 1
ATOM 1591 C CA . TRP B 1 83 ? 11.672 10.773 -7.27 1 96 83 TRP B CA 1
ATOM 1592 C C . TRP B 1 83 ? 12.383 9.523 -6.762 1 96 83 TRP B C 1
ATOM 1594 O O . TRP B 1 83 ? 12.359 8.484 -7.422 1 96 83 TRP B O 1
ATOM 1604 N N . VAL B 1 84 ? 13.031 9.562 -5.637 1 97.75 84 VAL B N 1
ATOM 1605 C CA . VAL B 1 84 ? 13.719 8.414 -5.047 1 97.75 84 VAL B CA 1
ATOM 1606 C C . VAL B 1 84 ? 12.711 7.309 -4.738 1 97.75 84 VAL B C 1
ATOM 1608 O O . VAL B 1 84 ? 13.023 6.125 -4.879 1 97.75 84 VAL B O 1
ATOM 1611 N N . TYR B 1 85 ? 11.508 7.645 -4.363 1 98 85 TYR B N 1
ATOM 1612 C CA . TYR B 1 85 ? 10.508 6.656 -3.977 1 98 85 TYR B CA 1
ATOM 1613 C C . TYR B 1 85 ? 9.961 5.922 -5.199 1 98 85 TYR B C 1
ATOM 1615 O O . TYR B 1 85 ? 9.523 4.773 -5.098 1 98 85 TYR B O 1
ATOM 1623 N N . ILE B 1 86 ? 9.977 6.551 -6.391 1 97.62 86 ILE B N 1
ATOM 1624 C CA . ILE B 1 86 ? 9.641 5.871 -7.637 1 97.62 86 ILE B CA 1
ATOM 1625 C C . ILE B 1 86 ? 10.641 4.746 -7.895 1 97.62 86 ILE B C 1
ATOM 1627 O O . ILE B 1 86 ? 10.25 3.623 -8.227 1 97.62 86 ILE B O 1
ATOM 1631 N N . LEU B 1 87 ? 11.914 5.043 -7.664 1 97.25 87 LEU B N 1
ATOM 1632 C CA . LEU B 1 87 ? 12.977 4.066 -7.879 1 97.25 87 LEU B CA 1
ATOM 1633 C C . LEU B 1 87 ? 12.891 2.941 -6.852 1 97.25 87 LEU B C 1
ATOM 1635 O O . LEU B 1 87 ? 13.047 1.768 -7.195 1 97.25 87 LEU B O 1
ATOM 1639 N N . LEU B 1 88 ? 12.664 3.27 -5.605 1 98.19 88 LEU B N 1
ATOM 1640 C CA . LEU B 1 88 ? 12.617 2.281 -4.531 1 98.19 88 LEU B CA 1
ATOM 1641 C C . LEU B 1 88 ? 11.469 1.303 -4.75 1 98.19 88 LEU B C 1
ATOM 1643 O O . LEU B 1 88 ? 11.625 0.098 -4.543 1 98.19 88 LEU B O 1
ATOM 1647 N N . THR B 1 89 ? 10.266 1.84 -5.188 1 98.31 89 THR B N 1
ATOM 1648 C CA . THR B 1 89 ? 9.125 0.96 -5.402 1 98.31 89 THR B CA 1
ATOM 1649 C C . THR B 1 89 ? 9.367 0.034 -6.59 1 98.31 89 THR B C 1
ATOM 1651 O O . THR B 1 89 ? 8.992 -1.14 -6.559 1 98.31 89 THR B O 1
ATOM 1654 N N . ALA B 1 90 ? 10.078 0.49 -7.617 1 95.31 90 ALA B N 1
ATOM 1655 C CA . ALA B 1 90 ? 10.281 -0.261 -8.852 1 95.31 90 ALA B CA 1
ATOM 1656 C C . ALA B 1 90 ? 11.398 -1.293 -8.688 1 95.31 90 ALA B C 1
ATOM 1658 O O . ALA B 1 90 ? 11.312 -2.393 -9.242 1 95.31 90 ALA B O 1
ATOM 1659 N N . THR B 1 91 ? 12.422 -0.974 -7.859 1 95.38 91 THR B N 1
ATOM 1660 C CA . THR B 1 91 ? 13.625 -1.799 -7.852 1 95.38 91 THR B CA 1
ATOM 1661 C C . THR B 1 91 ? 13.688 -2.648 -6.586 1 95.38 91 THR B C 1
ATOM 1663 O O . THR B 1 91 ? 14.344 -3.695 -6.57 1 95.38 91 THR B O 1
ATOM 1666 N N . VAL B 1 92 ? 13.164 -2.215 -5.5 1 97 92 VAL B N 1
ATOM 1667 C CA . VAL B 1 92 ? 13.234 -2.924 -4.227 1 97 92 VAL B CA 1
ATOM 1668 C C . VAL B 1 92 ? 11.875 -3.533 -3.891 1 97 92 VAL B C 1
ATOM 1670 O O . VAL B 1 92 ? 11.688 -4.742 -4.02 1 97 92 VAL B O 1
ATOM 1673 N N . ALA B 1 93 ? 10.875 -2.734 -3.553 1 98.44 93 ALA B N 1
ATOM 1674 C CA . ALA B 1 93 ? 9.523 -3.193 -3.229 1 98.44 93 ALA B CA 1
ATOM 1675 C C . ALA B 1 93 ? 8.656 -2.039 -2.73 1 98.44 93 ALA B C 1
ATOM 1677 O O . ALA B 1 93 ? 9.156 -1.111 -2.092 1 98.44 93 ALA B O 1
ATOM 1678 N N . VAL B 1 94 ? 7.41 -2.057 -3.049 1 98.75 94 VAL B N 1
ATOM 1679 C CA . VAL B 1 94 ? 6.465 -1.102 -2.475 1 98.75 94 VAL B CA 1
ATOM 1680 C C . VAL B 1 94 ? 6.473 -1.218 -0.952 1 98.75 94 VAL B C 1
ATOM 1682 O O . VAL B 1 94 ? 6.453 -0.206 -0.246 1 98.75 94 VAL B O 1
ATOM 1685 N N . ALA B 1 95 ? 6.625 -2.453 -0.473 1 98.81 95 ALA B N 1
ATOM 1686 C CA . ALA B 1 95 ? 6.605 -2.771 0.953 1 98.81 95 ALA B CA 1
ATOM 1687 C C . ALA B 1 95 ? 7.785 -2.127 1.674 1 98.81 95 ALA B C 1
ATOM 1689 O O . ALA B 1 95 ? 7.762 -1.965 2.896 1 98.81 95 ALA B O 1
ATOM 1690 N N . PHE B 1 96 ? 8.781 -1.756 1.018 1 98.88 96 PHE B N 1
ATOM 1691 C CA . PHE B 1 96 ? 9.922 -1.04 1.567 1 98.88 96 PHE B CA 1
ATOM 1692 C C . PHE B 1 96 ? 9.742 0.466 1.429 1 98.88 96 PHE B C 1
ATOM 1694 O O . PHE B 1 96 ? 9.875 1.207 2.404 1 98.88 96 PHE B O 1
ATOM 1701 N N . ALA B 1 97 ? 9.367 0.938 0.249 1 98.81 97 ALA B N 1
ATOM 1702 C CA . ALA B 1 97 ? 9.32 2.355 -0.105 1 98.81 97 ALA B CA 1
ATOM 1703 C C . ALA B 1 97 ? 8.242 3.084 0.694 1 98.81 97 ALA B C 1
ATOM 1705 O O . ALA B 1 97 ? 8.461 4.211 1.148 1 98.81 97 ALA B O 1
ATOM 1706 N N . VAL B 1 98 ? 7.094 2.436 0.884 1 98.81 98 VAL B N 1
ATOM 1707 C CA . VAL B 1 98 ? 5.973 3.088 1.554 1 98.81 98 VAL B CA 1
ATOM 1708 C C . VAL B 1 98 ? 6.344 3.395 3.002 1 98.81 98 VAL B C 1
ATOM 1710 O O . VAL B 1 98 ? 6.273 4.547 3.438 1 98.81 98 VAL B O 1
ATOM 1713 N N . PRO B 1 99 ? 6.812 2.416 3.742 1 98.88 99 PRO B N 1
ATOM 1714 C CA . PRO B 1 99 ? 7.188 2.727 5.125 1 98.88 99 PRO B CA 1
ATOM 1715 C C . PRO B 1 99 ? 8.336 3.729 5.215 1 98.88 99 PRO B C 1
ATOM 1717 O O . PRO B 1 99 ? 8.398 4.52 6.156 1 98.88 99 PRO B O 1
ATOM 1720 N N . VAL B 1 100 ? 9.297 3.68 4.285 1 98.75 100 VAL B N 1
ATOM 1721 C CA . VAL B 1 100 ? 10.367 4.672 4.281 1 98.75 100 VAL B CA 1
ATOM 1722 C C . VAL B 1 100 ? 9.781 6.066 4.098 1 98.75 100 VAL B C 1
ATOM 1724 O O . VAL B 1 100 ? 10.18 7.012 4.781 1 98.75 100 VAL B O 1
ATOM 1727 N N . PHE B 1 101 ? 8.852 6.227 3.152 1 98.69 101 PHE B N 1
ATOM 1728 C CA . PHE B 1 101 ? 8.188 7.508 2.936 1 98.69 101 PHE B CA 1
ATOM 1729 C C . PHE B 1 101 ? 7.48 7.973 4.203 1 98.69 101 PHE B C 1
ATOM 1731 O O . PHE B 1 101 ? 7.566 9.141 4.574 1 98.69 101 PHE B O 1
ATOM 1738 N N . LEU B 1 102 ? 6.758 7.051 4.883 1 98.12 102 LEU B N 1
ATOM 1739 C CA . LEU B 1 102 ? 6.027 7.391 6.102 1 98.12 102 LEU B CA 1
ATOM 1740 C C . LEU B 1 102 ? 6.988 7.812 7.207 1 98.12 102 LEU B C 1
ATOM 1742 O O . LEU B 1 102 ? 6.676 8.711 7.996 1 98.12 102 LEU B O 1
ATOM 1746 N N . LEU B 1 103 ? 8.109 7.117 7.273 1 97.81 103 LEU B N 1
ATOM 1747 C CA . LEU B 1 103 ? 9.141 7.469 8.242 1 97.81 103 LEU B CA 1
ATOM 1748 C C . LEU B 1 103 ? 9.633 8.898 8.023 1 97.81 103 LEU B C 1
ATOM 1750 O O . LEU B 1 103 ? 9.695 9.688 8.969 1 97.81 103 LEU B O 1
ATOM 1754 N N . MET B 1 104 ? 9.922 9.211 6.793 1 97.25 104 MET B N 1
ATOM 1755 C CA . MET B 1 104 ? 10.406 10.547 6.457 1 97.25 104 MET B CA 1
ATOM 1756 C C . MET B 1 104 ? 9.328 11.602 6.695 1 97.25 104 MET B C 1
ATOM 1758 O O . MET B 1 104 ? 9.617 12.695 7.176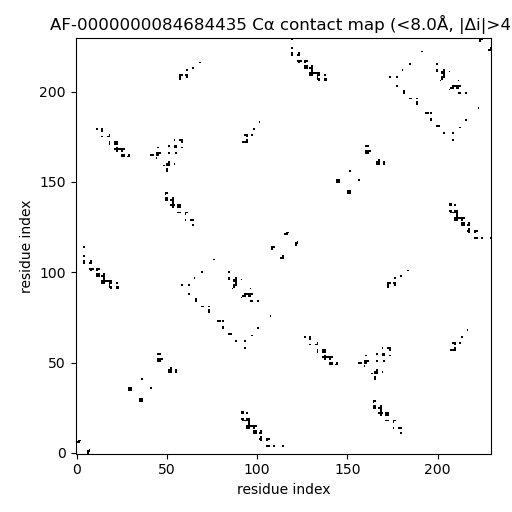 1 97.25 104 MET B O 1
ATOM 1762 N N . ARG B 1 105 ? 8.102 11.25 6.328 1 95.94 105 ARG B N 1
ATOM 1763 C CA . ARG B 1 105 ? 6.98 12.141 6.582 1 95.94 105 ARG B CA 1
ATOM 1764 C C . ARG B 1 105 ? 6.832 12.422 8.078 1 95.94 105 ARG B C 1
ATOM 1766 O O . ARG B 1 105 ? 6.621 13.57 8.477 1 95.94 105 ARG B O 1
ATOM 1773 N N . GLU B 1 106 ? 6.906 11.383 8.836 1 94.69 106 GLU B N 1
ATOM 1774 C CA . GLU B 1 106 ? 6.781 11.531 10.281 1 94.69 106 GLU B CA 1
ATOM 1775 C C . GLU B 1 106 ? 7.887 12.422 10.844 1 94.69 106 GLU B C 1
ATOM 1777 O O . GLU B 1 106 ? 7.641 13.25 11.727 1 94.69 106 GLU B O 1
ATOM 1782 N N . ARG B 1 107 ? 9.047 12.289 10.359 1 94.12 107 ARG B N 1
ATOM 1783 C CA . ARG B 1 107 ? 10.172 13.117 10.781 1 94.12 107 ARG B CA 1
ATOM 1784 C C . ARG B 1 107 ? 9.922 14.594 10.453 1 94.12 107 ARG B C 1
ATOM 1786 O O . ARG B 1 107 ? 10.18 15.469 11.281 1 94.12 107 ARG B O 1
ATOM 1793 N N . LEU B 1 108 ? 9.391 14.805 9.336 1 93.19 108 LEU B N 1
ATOM 1794 C CA . LEU B 1 108 ? 9.125 16.172 8.898 1 93.19 108 LEU B CA 1
ATOM 1795 C C . LEU B 1 108 ? 8 16.797 9.727 1 93.19 108 LEU B C 1
ATOM 1797 O O . LEU B 1 108 ? 8.078 17.969 10.102 1 93.19 108 LEU B O 1
ATOM 1801 N N . LEU B 1 109 ? 6.98 16.031 9.977 1 90.88 109 LEU B N 1
ATOM 1802 C CA . LEU B 1 109 ? 5.871 16.516 10.789 1 90.88 109 LEU B CA 1
ATOM 1803 C C . LEU B 1 109 ? 6.336 16.859 12.195 1 90.88 109 LEU B C 1
ATOM 1805 O O . LEU B 1 109 ? 5.879 17.844 12.781 1 90.88 109 LEU B O 1
ATOM 1809 N N . ALA B 1 110 ? 7.195 16.062 12.75 1 90.38 110 ALA B N 1
ATOM 1810 C CA . ALA B 1 110 ? 7.758 16.312 14.07 1 90.38 110 ALA B CA 1
ATOM 1811 C C . ALA B 1 110 ? 8.594 17.578 14.078 1 90.38 110 ALA B C 1
ATOM 1813 O O . ALA B 1 110 ? 8.594 18.328 15.07 1 90.38 110 ALA B O 1
ATOM 1814 N N . GLU B 1 111 ? 9.25 17.812 13.008 1 90.56 111 GLU B N 1
ATOM 1815 C CA . GLU B 1 111 ? 10.125 18.969 12.891 1 90.56 111 GLU B CA 1
ATOM 1816 C C . GLU B 1 111 ? 9.312 20.266 12.797 1 90.56 111 GLU B C 1
ATOM 1818 O O . GLU B 1 111 ? 9.734 21.297 13.305 1 90.56 111 GLU B O 1
ATOM 1823 N N . ILE B 1 112 ? 8.086 20.203 12.188 1 85.38 112 ILE B N 1
ATOM 1824 C CA . ILE B 1 112 ? 7.32 21.438 11.977 1 85.38 112 ILE B CA 1
ATOM 1825 C C . ILE B 1 112 ? 6.234 21.547 13.039 1 85.38 112 ILE B C 1
ATOM 1827 O O . ILE B 1 112 ? 5.379 22.438 12.969 1 85.38 112 ILE B O 1
ATOM 1831 N N . ASN B 1 113 ? 6.277 20.797 14.102 1 73.88 113 ASN B N 1
ATOM 1832 C CA . ASN B 1 113 ? 5.465 20.812 15.312 1 73.88 113 ASN B CA 1
ATOM 1833 C C . ASN B 1 113 ? 3.982 20.656 14.992 1 73.88 113 ASN B C 1
ATOM 1835 O O . ASN B 1 113 ? 3.146 21.391 15.531 1 73.88 113 ASN B O 1
ATOM 1839 N N . ILE B 1 114 ? 3.611 19.938 13.984 1 62.78 114 ILE B N 1
ATOM 1840 C CA . ILE B 1 114 ? 2.213 19.641 13.688 1 62.78 114 ILE B CA 1
ATOM 1841 C C . ILE B 1 114 ? 1.858 18.25 14.203 1 62.78 114 ILE B C 1
ATOM 1843 O O . ILE B 1 114 ? 0.68 17.906 14.32 1 62.78 114 ILE B O 1
ATOM 1847 N N . ASP B 1 115 ? 2.762 17.672 15.016 1 57.88 115 ASP B N 1
ATOM 1848 C CA . ASP B 1 115 ? 2.41 16.328 15.461 1 57.88 115 ASP B CA 1
ATOM 1849 C C . ASP B 1 115 ? 1.604 16.359 16.766 1 57.88 115 ASP B C 1
ATOM 1851 O O . ASP B 1 115 ? 1.831 17.219 17.609 1 57.88 115 ASP B O 1
#

Sequence (230 aa):
MLNSSKSRQIIYALFALAGVTLTSYFNIQYMLEQGGFSLSHFIHQAYINNASSSLTNDVLVIWGAFIVWSFIEARRLSMARWWVYILLTATVAVAFAVPVFLLMRERLLAEINIDMLNSSKSRQIIYALFALAGVTLTSYFNIQYMLEQGGFSLSHFIHQAYINNASSSLTNDVLVIWGAFIVWSFIEARRLSMARWWVYILLTATVAVAFAVPVFLLMRERLLAEINID

Radius of gyration: 17.78 Å; Cα contacts (8 Å, |Δi|>4): 284; chains: 2; bounding box: 36×48×43 Å

Secondary structure (DSSP, 8-state):
-TTSHHHHHHHHHHHHHHHHHHHHHHHHHHHHHHTS--HHHHHHHHTSSHHHHHHHHHHHHHHHHHHHHHHHHHHHTT-S-THHHHHHHHHT-HHHHHHHHHHHHHHHHHHTT--/-TTSHHHHHHHHHHHHHHHHHHHHHHHHHHHHHHTS--HHHHHHHHTSSHHHHHHHHHHHHHHHHHHHHHHHHHHHTT-S-THHHHHHHHHT-HHHHHHHHHHHHHHHHHHTT--

pLDDT: mean 94.94, std 8.88, range [43.91, 98.88]

Organism: NCBI:txid1198232

Solvent-accessible surface area (backbone atoms only — not comparable to full-atom values): 11648 Å² total; per-residue (Å²): 111,79,70,38,70,64,43,47,35,52,54,24,48,51,43,19,52,49,15,45,51,56,20,42,52,25,49,52,52,36,24,65,73,65,76,44,87,51,70,70,59,41,52,51,53,21,51,69,45,38,49,16,32,17,44,45,43,27,47,53,41,42,50,53,50,47,54,53,51,50,50,55,49,27,62,72,67,66,48,75,74,64,67,56,49,58,49,34,34,73,73,68,26,52,17,19,30,53,27,48,52,52,28,52,49,48,53,50,37,55,72,70,69,73,109,111,82,70,38,69,65,42,46,34,51,53,25,48,51,43,20,52,49,16,43,50,55,21,43,53,25,49,52,51,35,24,65,74,66,76,43,88,50,71,71,60,41,51,52,53,21,51,70,46,40,49,17,31,17,42,46,42,27,48,53,41,41,50,54,51,46,54,54,51,50,50,55,50,28,60,74,69,66,49,76,73,64,68,56,48,59,51,34,35,75,74,69,26,52,17,20,30,52,26,49,51,52,27,52,48,48,53,51,35,54,71,70,68,74,106